Protein AF-A0A9N9AYK7-F1 (afdb_monomer_lite)

Radius of gyration: 45.21 Å; chains: 1; bounding box: 89×44×113 Å

Sequence (194 aa):
MNAGNVFISEITTKFEQLPFVYQVEVLAHVHWYGKNMAIKEQADLEDHYRYNSKDLMNDIYKKQLAKPYNFTQLKQEIARLKYQELAPQVRNESTRLIQLITEAKNKAGKGGFAPIVDLLLETQKQIMQATEASQRDKLNGNMEAYQNILETSLTKEELQTLLTKQSELHQLEQYLRINDQAAQIRQSSPPKPL

Structure (mmCIF, N/CA/C/O backbone):
data_AF-A0A9N9AYK7-F1
#
_entry.id   AF-A0A9N9AYK7-F1
#
loop_
_atom_site.group_PDB
_atom_site.id
_atom_site.type_symbol
_atom_site.label_atom_id
_atom_site.label_alt_id
_atom_site.label_comp_id
_atom_site.label_asym_id
_atom_site.label_entity_id
_atom_site.label_seq_id
_atom_site.pdbx_PDB_ins_code
_atom_site.Cartn_x
_atom_site.Cartn_y
_atom_site.Cartn_z
_atom_site.occupancy
_atom_site.B_iso_or_equiv
_atom_site.auth_seq_id
_atom_site.auth_comp_id
_atom_site.auth_asym_id
_atom_site.auth_atom_id
_atom_site.pdbx_PDB_model_num
ATOM 1 N N . MET A 1 1 ? 37.296 -22.989 -84.619 1.00 46.84 1 MET A N 1
ATOM 2 C CA . MET A 1 1 ? 38.624 -22.637 -84.067 1.00 46.84 1 MET A CA 1
ATOM 3 C C . MET A 1 1 ? 38.501 -21.273 -83.412 1.00 46.84 1 MET A C 1
ATOM 5 O O . MET A 1 1 ? 38.010 -20.361 -84.059 1.00 46.84 1 MET A O 1
ATOM 9 N N . ASN A 1 2 ? 38.810 -21.171 -82.119 1.00 43.56 2 ASN A N 1
ATOM 10 C CA . ASN A 1 2 ? 38.557 -19.968 -81.320 1.00 43.56 2 ASN A CA 1
ATOM 11 C C . ASN A 1 2 ? 39.687 -18.944 -81.542 1.00 43.56 2 ASN A C 1
ATOM 13 O O . ASN A 1 2 ? 40.855 -19.325 -81.464 1.00 43.56 2 ASN A O 1
ATOM 17 N N . ALA A 1 3 ? 39.363 -17.676 -81.817 1.00 45.25 3 ALA A N 1
ATOM 18 C CA . ALA A 1 3 ? 40.334 -16.640 -82.210 1.00 45.25 3 ALA A CA 1
ATOM 19 C C . ALA A 1 3 ? 41.472 -16.428 -81.186 1.00 45.25 3 ALA A C 1
ATOM 21 O O . ALA A 1 3 ? 42.596 -16.107 -81.567 1.00 45.25 3 ALA A O 1
ATOM 22 N N . GLY A 1 4 ? 41.218 -16.702 -79.900 1.00 44.06 4 GLY A N 1
ATOM 23 C CA . GLY A 1 4 ? 42.239 -16.657 -78.846 1.00 44.06 4 GLY A CA 1
ATOM 24 C C . GLY A 1 4 ? 43.343 -17.716 -78.983 1.00 44.06 4 GLY A C 1
ATOM 25 O O . GLY A 1 4 ? 44.494 -17.438 -78.663 1.00 44.06 4 GLY A O 1
ATOM 26 N N . ASN A 1 5 ? 43.037 -18.898 -79.530 1.00 44.34 5 ASN A N 1
ATOM 27 C CA . ASN A 1 5 ? 44.037 -19.961 -79.702 1.00 44.34 5 ASN A CA 1
ATOM 28 C C . ASN A 1 5 ? 45.013 -19.660 -80.847 1.00 44.34 5 ASN A C 1
ATOM 30 O O . ASN A 1 5 ? 46.167 -20.072 -80.789 1.00 44.34 5 ASN A O 1
ATOM 34 N N . VAL A 1 6 ? 44.563 -18.919 -81.865 1.00 53.34 6 VAL A N 1
ATOM 35 C CA . VAL A 1 6 ? 45.412 -18.500 -82.990 1.00 53.34 6 VAL A CA 1
ATOM 36 C C . VAL A 1 6 ? 46.409 -17.431 -82.525 1.00 53.34 6 VAL A C 1
ATOM 38 O O . VAL A 1 6 ? 47.601 -17.552 -82.797 1.00 53.34 6 VAL A O 1
ATOM 41 N N . PHE A 1 7 ? 45.956 -16.460 -81.725 1.00 52.78 7 PHE A N 1
ATOM 42 C CA . PHE A 1 7 ? 46.797 -15.369 -81.215 1.00 52.78 7 PHE A CA 1
ATOM 43 C C . PHE A 1 7 ? 47.911 -15.851 -80.269 1.00 52.78 7 PHE A C 1
ATOM 45 O O . PHE A 1 7 ? 49.043 -15.385 -80.361 1.00 52.78 7 PHE A O 1
ATOM 52 N N . ILE A 1 8 ? 47.627 -16.831 -79.400 1.00 54.94 8 ILE A N 1
ATOM 53 C CA . ILE A 1 8 ? 48.650 -17.416 -78.516 1.00 54.94 8 ILE A CA 1
ATOM 54 C C . ILE A 1 8 ? 49.679 -18.215 -79.326 1.00 54.94 8 ILE A C 1
ATOM 56 O O . ILE A 1 8 ? 50.875 -18.053 -79.096 1.00 54.94 8 ILE A O 1
ATOM 60 N N . SER A 1 9 ? 49.245 -19.002 -80.320 1.00 57.00 9 SER A N 1
ATOM 61 C CA . SER A 1 9 ? 50.167 -19.794 -81.151 1.00 57.00 9 SER A CA 1
ATOM 62 C C . SER A 1 9 ? 51.165 -18.932 -81.936 1.00 57.00 9 SER A C 1
ATOM 64 O O . SER A 1 9 ? 52.341 -19.273 -82.020 1.00 57.00 9 SER A O 1
ATOM 66 N N . GLU A 1 10 ? 50.733 -17.769 -82.432 1.00 58.50 10 GLU A N 1
ATOM 67 C CA . GLU A 1 10 ? 51.574 -16.864 -83.221 1.00 58.50 10 GLU A CA 1
ATOM 68 C C . GLU A 1 10 ? 52.603 -16.101 -82.363 1.00 58.50 10 GLU A C 1
ATOM 70 O O . GLU A 1 10 ? 53.713 -15.815 -82.820 1.00 58.50 10 GLU A O 1
ATOM 75 N N . ILE A 1 11 ? 52.266 -15.814 -81.099 1.00 61.88 11 ILE A N 1
ATOM 76 C CA . ILE A 1 11 ? 53.185 -15.213 -80.120 1.00 61.88 11 ILE A CA 1
ATOM 77 C C . ILE A 1 11 ? 54.251 -16.227 -79.691 1.00 61.88 11 ILE A C 1
ATOM 79 O O . ILE A 1 11 ? 55.431 -15.879 -79.643 1.00 61.88 11 ILE A O 1
ATOM 83 N N . THR A 1 12 ? 53.869 -17.483 -79.438 1.00 62.09 12 THR A N 1
ATOM 84 C CA . THR A 1 12 ? 54.811 -18.542 -79.041 1.00 62.09 12 THR A CA 1
ATOM 85 C C . THR A 1 12 ? 55.843 -18.816 -80.137 1.00 62.09 12 THR A C 1
ATOM 87 O O . THR A 1 12 ? 57.039 -18.836 -79.856 1.00 62.09 12 THR A O 1
ATOM 90 N N . THR A 1 13 ? 55.414 -18.912 -81.402 1.00 66.31 13 THR A N 1
ATOM 91 C CA . THR A 1 13 ? 56.328 -19.145 -82.534 1.00 66.31 13 THR A CA 1
ATOM 92 C C . THR A 1 13 ? 57.324 -17.999 -82.745 1.00 66.31 13 THR A C 1
ATOM 94 O O . THR A 1 13 ? 58.471 -18.248 -83.107 1.00 66.31 13 THR A O 1
ATOM 97 N N . LYS A 1 14 ? 56.928 -16.740 -82.511 1.00 68.56 14 LYS A N 1
ATOM 98 C CA . LYS A 1 14 ? 57.834 -15.581 -82.640 1.00 68.56 14 LYS A CA 1
ATOM 99 C C . LYS A 1 14 ? 58.766 -15.419 -81.435 1.00 68.56 14 LYS A C 1
ATOM 101 O O . LYS A 1 14 ? 59.881 -14.936 -81.600 1.00 68.56 14 LYS A O 1
ATOM 106 N N . PHE A 1 15 ? 58.338 -15.843 -80.247 1.00 72.12 15 PHE A N 1
ATOM 107 C CA . PHE A 1 15 ? 59.151 -15.818 -79.030 1.00 72.12 15 PHE A CA 1
ATOM 108 C C . PHE A 1 15 ? 60.334 -16.799 -79.106 1.00 72.12 15 PHE A C 1
ATOM 110 O O . PHE A 1 15 ? 61.458 -16.423 -78.781 1.00 72.12 15 PHE A O 1
ATOM 117 N N . GLU A 1 16 ? 60.114 -18.012 -79.626 1.00 72.06 16 GLU A N 1
ATOM 118 C CA . GLU A 1 16 ? 61.157 -19.042 -79.788 1.00 72.06 16 GLU A CA 1
ATOM 119 C C . GLU A 1 16 ? 62.252 -18.667 -80.804 1.00 72.06 16 GLU A C 1
ATOM 121 O O . GLU A 1 16 ? 63.357 -19.203 -80.749 1.00 72.06 16 GLU A O 1
ATOM 126 N N . GLN A 1 17 ? 61.975 -17.719 -81.706 1.00 77.06 17 GLN A N 1
ATOM 127 C CA . GLN A 1 17 ? 62.929 -17.226 -82.709 1.00 77.06 17 GLN A CA 1
ATOM 128 C C . GLN A 1 17 ? 63.853 -16.112 -82.184 1.00 77.06 17 GLN A C 1
ATOM 130 O O . GLN A 1 17 ? 64.798 -15.725 -82.873 1.00 77.06 17 GLN A O 1
ATOM 135 N N . LEU A 1 18 ? 63.606 -15.581 -80.980 1.00 77.19 18 LEU A N 1
ATOM 136 C CA . LEU A 1 18 ? 64.453 -14.552 -80.375 1.00 77.19 18 LEU A CA 1
ATOM 137 C C . LEU A 1 18 ? 65.725 -15.162 -79.761 1.00 77.19 18 LEU A C 1
AT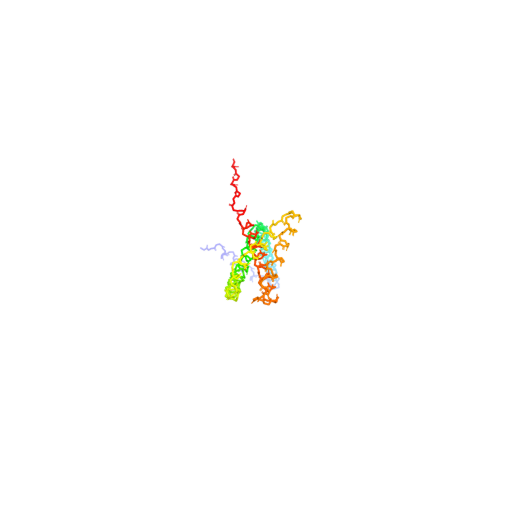OM 139 O O . LEU A 1 18 ? 65.668 -16.260 -79.210 1.00 77.19 18 LEU A O 1
ATOM 143 N N . PRO A 1 19 ? 66.870 -14.453 -79.762 1.00 80.12 19 PRO A N 1
ATOM 144 C CA . PRO A 1 19 ? 68.031 -14.863 -78.977 1.00 80.12 19 PRO A CA 1
ATOM 145 C C . PRO A 1 19 ? 67.680 -14.959 -77.484 1.00 80.12 19 PRO A C 1
ATOM 147 O O . PRO A 1 19 ? 66.936 -14.126 -76.968 1.00 80.12 19 PRO A O 1
ATOM 150 N N . PHE A 1 20 ? 68.261 -15.932 -76.775 1.00 72.81 20 PHE A N 1
ATOM 151 C CA . PHE A 1 20 ? 67.930 -16.256 -75.376 1.00 72.81 20 PHE A CA 1
ATOM 152 C C . PHE A 1 20 ? 67.928 -15.042 -74.428 1.00 72.81 20 PHE A C 1
ATOM 154 O O . PHE A 1 20 ? 67.050 -14.920 -73.579 1.00 72.81 20 PHE A O 1
ATOM 161 N N . VAL A 1 21 ? 68.861 -14.100 -74.607 1.00 70.31 21 VAL A N 1
ATOM 162 C CA . VAL A 1 21 ? 68.945 -12.871 -73.794 1.00 70.31 21 VAL A CA 1
ATOM 163 C C . VAL A 1 21 ? 67.668 -12.025 -73.907 1.00 70.31 21 VAL A C 1
ATOM 165 O O . VAL A 1 21 ? 67.141 -11.572 -72.895 1.00 70.31 21 VAL A O 1
ATOM 168 N N . TYR A 1 22 ? 67.106 -11.896 -75.110 1.00 72.12 22 TYR A N 1
ATOM 169 C CA . TYR A 1 22 ? 65.866 -11.150 -75.340 1.00 72.12 22 TYR A CA 1
ATOM 170 C C . TYR A 1 22 ? 64.619 -11.928 -74.902 1.00 72.12 22 TYR A C 1
ATOM 172 O O . TYR A 1 22 ? 63.627 -11.324 -74.499 1.00 72.12 22 TYR A O 1
ATOM 180 N N . GLN A 1 23 ? 64.662 -13.264 -74.920 1.00 70.31 23 GLN A N 1
ATOM 181 C CA . GLN A 1 23 ? 63.580 -14.093 -74.378 1.00 70.31 23 GLN A CA 1
ATOM 182 C C . GLN A 1 23 ? 63.414 -13.885 -72.864 1.00 70.31 23 GLN A C 1
ATOM 184 O O . GLN A 1 23 ? 62.290 -13.756 -72.377 1.00 70.31 23 GLN A O 1
ATOM 189 N N . VAL A 1 24 ? 64.525 -13.799 -72.121 1.00 75.44 24 VAL A N 1
ATOM 190 C CA . VAL A 1 24 ? 64.512 -13.547 -70.669 1.00 75.44 24 VAL A CA 1
ATOM 191 C C . VAL A 1 24 ? 63.940 -12.163 -70.348 1.00 75.44 24 VAL A C 1
ATOM 193 O O . VAL A 1 24 ? 63.116 -12.045 -69.441 1.00 75.44 24 VAL A O 1
ATOM 196 N N . GLU A 1 25 ? 64.310 -11.129 -71.107 1.00 71.56 25 GLU A N 1
ATOM 197 C CA . GLU A 1 25 ? 63.775 -9.770 -70.930 1.00 71.56 25 GLU A CA 1
ATOM 198 C C . GLU A 1 25 ? 62.269 -9.697 -71.208 1.00 71.56 25 GLU A C 1
ATOM 200 O O . GLU A 1 25 ? 61.518 -9.125 -70.417 1.00 71.56 25 GLU A O 1
ATOM 205 N N . VAL A 1 26 ? 61.800 -10.333 -72.286 1.00 74.19 26 VAL A N 1
ATOM 206 C CA . VAL A 1 26 ? 60.369 -10.382 -72.622 1.00 74.19 26 VAL A CA 1
ATOM 207 C C . VAL A 1 26 ? 59.576 -11.134 -71.547 1.00 74.19 26 VAL A C 1
ATOM 209 O O . VAL A 1 26 ? 58.517 -10.659 -71.138 1.00 74.19 26 VAL A O 1
ATOM 212 N N . LEU A 1 27 ? 60.089 -12.254 -71.023 1.00 74.69 27 LEU A N 1
ATOM 213 C CA . LEU A 1 27 ? 59.448 -12.977 -69.916 1.00 74.69 27 LEU A CA 1
ATOM 214 C C . LEU A 1 27 ? 59.411 -12.153 -68.627 1.00 74.69 27 LEU A C 1
ATOM 216 O O . LEU A 1 27 ? 58.385 -12.141 -67.945 1.00 74.69 27 LEU A O 1
ATOM 220 N N . ALA A 1 28 ? 60.492 -11.441 -68.301 1.00 74.19 28 ALA A N 1
ATOM 221 C CA . ALA A 1 28 ? 60.540 -10.561 -67.138 1.00 74.19 28 ALA A CA 1
ATOM 222 C C . ALA A 1 28 ? 59.510 -9.427 -67.251 1.00 74.19 28 ALA A C 1
ATOM 224 O O . ALA A 1 28 ? 58.815 -9.129 -66.278 1.00 74.19 28 ALA A O 1
ATOM 225 N N . HIS A 1 29 ? 59.357 -8.846 -68.445 1.00 70.81 29 HIS A N 1
ATOM 226 C CA . HIS A 1 29 ? 58.370 -7.804 -68.721 1.00 70.81 29 HIS A CA 1
ATOM 227 C C . HIS A 1 29 ? 56.946 -8.352 -68.607 1.00 70.81 29 HIS A C 1
ATOM 229 O O . HIS A 1 29 ? 56.147 -7.820 -67.844 1.00 70.81 29 HIS A O 1
ATOM 235 N N . VAL A 1 30 ? 56.630 -9.470 -69.269 1.00 72.44 30 VAL A N 1
ATOM 236 C CA . VAL A 1 30 ? 55.305 -10.112 -69.179 1.00 72.44 30 VAL A CA 1
ATOM 237 C C . VAL A 1 30 ? 54.957 -10.470 -67.730 1.00 72.44 30 VAL A C 1
ATOM 239 O O . VAL A 1 30 ? 53.846 -10.190 -67.278 1.00 72.44 30 VAL A O 1
ATOM 242 N N . HIS A 1 31 ? 55.910 -11.012 -66.968 1.00 74.69 31 HIS A N 1
ATOM 243 C CA . HIS A 1 31 ? 55.722 -11.324 -65.552 1.00 74.69 31 HIS A CA 1
ATOM 244 C C . HIS A 1 31 ? 55.503 -10.063 -64.696 1.00 74.69 31 HIS A C 1
ATOM 246 O O . HIS A 1 31 ? 54.621 -10.047 -63.837 1.00 74.69 31 HIS A O 1
ATOM 252 N N . TRP A 1 32 ? 56.250 -8.983 -64.948 1.00 79.81 32 TRP A N 1
ATOM 253 C CA . TRP A 1 32 ? 56.078 -7.698 -64.262 1.00 79.81 32 TRP A CA 1
ATOM 254 C C . TRP A 1 32 ? 54.704 -7.072 -64.547 1.00 79.81 32 TRP A C 1
ATOM 256 O O . TRP A 1 32 ? 54.010 -6.664 -63.615 1.00 79.81 32 TRP A O 1
ATOM 266 N N . TYR A 1 33 ? 54.264 -7.065 -65.810 1.00 71.31 33 TYR A N 1
ATOM 267 C CA . TYR A 1 33 ? 52.936 -6.575 -66.196 1.00 71.31 33 TYR A CA 1
ATOM 268 C C . TYR A 1 33 ? 51.816 -7.422 -65.591 1.00 71.31 33 TYR A C 1
ATOM 270 O O . TYR A 1 33 ? 50.869 -6.862 -65.042 1.00 71.31 33 TYR A O 1
ATOM 278 N N . GLY A 1 34 ? 51.936 -8.753 -65.631 1.00 73.50 34 GLY A N 1
ATOM 279 C CA . GLY A 1 34 ? 50.963 -9.658 -65.017 1.00 73.50 34 GLY A CA 1
ATOM 280 C C . GLY A 1 34 ? 50.833 -9.435 -63.509 1.00 73.50 34 GLY A C 1
ATOM 281 O O . GLY A 1 34 ? 49.723 -9.305 -62.995 1.00 73.50 34 GLY A O 1
ATOM 282 N N . LYS A 1 35 ? 51.961 -9.294 -62.800 1.00 79.62 35 LYS A N 1
ATOM 283 C CA . LYS A 1 35 ? 51.973 -9.026 -61.355 1.00 79.62 35 LYS A CA 1
ATOM 284 C C . LYS A 1 35 ? 51.335 -7.676 -61.010 1.00 79.62 35 LYS A C 1
ATOM 286 O O . LYS A 1 35 ? 50.538 -7.603 -60.080 1.00 79.62 35 LYS A O 1
ATOM 291 N N . ASN A 1 36 ? 51.646 -6.621 -61.761 1.00 75.88 36 ASN A N 1
ATOM 292 C CA . ASN A 1 36 ? 51.067 -5.294 -61.527 1.00 75.88 36 ASN A CA 1
ATOM 293 C C . ASN A 1 36 ? 49.572 -5.229 -61.860 1.00 75.88 36 ASN A C 1
ATOM 295 O O . ASN A 1 36 ? 48.830 -4.518 -61.187 1.00 75.88 36 ASN A O 1
ATOM 299 N N . MET A 1 37 ? 49.122 -5.985 -62.865 1.00 76.12 37 MET A N 1
ATOM 300 C CA . MET A 1 37 ? 47.704 -6.095 -63.203 1.00 76.12 37 MET A CA 1
ATOM 301 C C . MET A 1 37 ? 46.919 -6.793 -62.086 1.00 76.12 37 MET A C 1
ATOM 303 O O . MET A 1 37 ? 45.897 -6.265 -61.659 1.00 76.12 37 MET A O 1
ATOM 307 N N . ALA A 1 38 ? 47.446 -7.896 -61.542 1.00 79.88 38 ALA A N 1
ATOM 308 C CA . ALA A 1 38 ? 46.836 -8.596 -60.410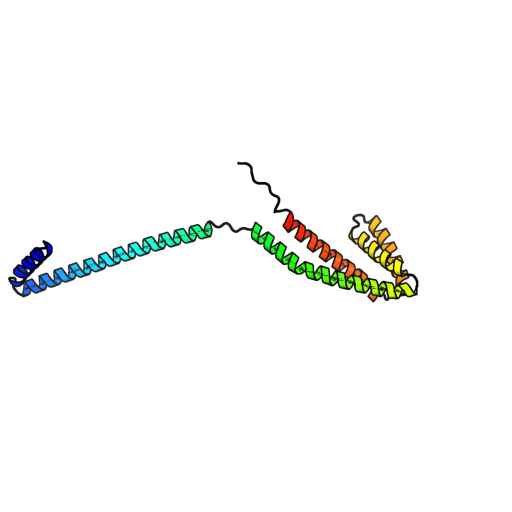 1.00 79.88 38 ALA A CA 1
ATOM 309 C C . ALA A 1 38 ? 46.774 -7.726 -59.138 1.00 79.88 38 ALA A C 1
ATOM 311 O O . ALA A 1 38 ? 45.765 -7.723 -58.440 1.00 79.88 38 ALA A O 1
ATOM 312 N N . ILE A 1 39 ? 47.825 -6.942 -58.857 1.00 81.31 39 ILE A N 1
ATOM 313 C CA . ILE A 1 39 ? 47.841 -5.998 -57.724 1.00 81.31 39 ILE A CA 1
ATOM 314 C C . ILE A 1 39 ? 46.762 -4.923 -57.889 1.00 81.31 39 ILE A C 1
ATOM 316 O O . ILE A 1 39 ? 46.073 -4.593 -56.926 1.00 81.31 39 ILE A O 1
ATOM 320 N N . LYS A 1 40 ? 46.605 -4.378 -59.100 1.00 83.50 40 LYS A N 1
ATOM 321 C CA . LYS A 1 40 ? 45.585 -3.365 -59.380 1.00 83.50 40 LYS A CA 1
ATOM 322 C C . LYS A 1 40 ? 44.171 -3.931 -59.239 1.00 83.50 40 LYS A C 1
ATOM 324 O O . LYS A 1 40 ? 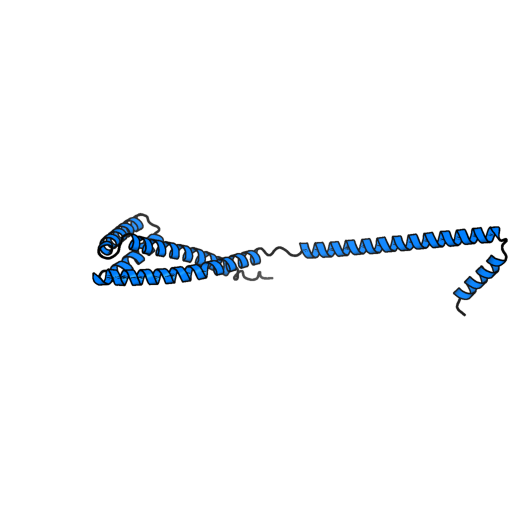43.343 -3.307 -58.591 1.00 83.50 40 LYS A O 1
ATOM 329 N N . GLU A 1 41 ? 43.916 -5.114 -59.793 1.00 83.69 41 GLU A N 1
ATOM 330 C CA . GLU A 1 41 ? 42.617 -5.785 -59.679 1.00 83.69 41 GLU A CA 1
ATOM 331 C C . GLU A 1 41 ? 42.261 -6.079 -58.216 1.00 83.69 41 GLU A C 1
ATOM 333 O O . GLU A 1 41 ? 41.132 -5.838 -57.795 1.00 83.69 41 GLU A O 1
ATOM 338 N N . GLN A 1 42 ? 43.235 -6.519 -57.414 1.00 80.50 42 GLN A N 1
ATOM 339 C CA . GLN A 1 42 ? 43.029 -6.731 -55.986 1.00 80.50 42 GLN A CA 1
ATOM 340 C C . GLN A 1 42 ? 42.732 -5.420 -55.239 1.00 80.50 42 GLN A C 1
ATOM 342 O O . GLN A 1 42 ? 41.817 -5.395 -54.419 1.00 80.50 42 GLN A O 1
ATOM 347 N N . ALA A 1 43 ? 43.445 -4.331 -55.540 1.00 83.12 43 ALA A N 1
ATOM 348 C CA . ALA A 1 43 ? 43.187 -3.022 -54.937 1.00 83.12 43 ALA A CA 1
ATOM 349 C C . ALA A 1 43 ? 41.789 -2.483 -55.294 1.00 83.12 43 ALA A C 1
ATOM 351 O O . ALA A 1 43 ? 41.061 -2.032 -54.411 1.00 83.12 43 ALA A O 1
ATOM 352 N N . ASP A 1 44 ? 41.381 -2.599 -56.561 1.00 86.81 44 ASP A N 1
ATOM 353 C CA . ASP A 1 44 ? 40.052 -2.185 -57.025 1.00 86.81 44 ASP A CA 1
ATOM 354 C C . ASP A 1 44 ? 38.943 -3.016 -56.344 1.00 86.81 44 ASP A C 1
ATOM 356 O O . ASP A 1 44 ? 37.896 -2.486 -55.956 1.00 86.81 44 ASP A O 1
ATOM 360 N N . LEU A 1 45 ? 39.180 -4.318 -56.141 1.00 78.69 45 LEU A N 1
ATOM 361 C CA . LEU A 1 45 ? 38.264 -5.211 -55.431 1.00 78.69 45 LEU A CA 1
ATOM 362 C C . LEU A 1 45 ? 38.151 -4.837 -53.944 1.00 78.69 45 LEU A C 1
ATOM 364 O O . LEU A 1 45 ? 37.047 -4.774 -53.401 1.00 78.69 45 LEU A O 1
ATOM 368 N N . GLU A 1 46 ? 39.278 -4.568 -53.283 1.00 80.31 46 GLU A N 1
ATOM 369 C CA . GLU A 1 46 ? 39.328 -4.142 -51.881 1.00 80.31 46 GLU A CA 1
ATOM 370 C C . GLU A 1 46 ? 38.608 -2.802 -51.671 1.00 80.31 46 GLU A C 1
ATOM 372 O O . GLU A 1 46 ? 37.807 -2.676 -50.739 1.00 80.31 46 GLU A O 1
ATOM 377 N N . ASP A 1 47 ? 38.807 -1.831 -52.565 1.00 83.44 47 ASP A N 1
ATOM 378 C CA . ASP A 1 47 ? 38.098 -0.551 -52.524 1.00 83.44 47 ASP A CA 1
ATOM 379 C C . ASP A 1 47 ? 36.591 -0.722 -52.764 1.00 83.44 47 ASP A C 1
ATOM 381 O O . ASP A 1 47 ? 35.781 -0.106 -52.061 1.00 83.44 47 ASP A O 1
ATOM 385 N N . HIS A 1 48 ? 36.190 -1.616 -53.674 1.00 81.31 48 HIS A N 1
ATOM 386 C CA . HIS A 1 48 ? 34.783 -1.949 -53.898 1.00 81.31 48 HIS A CA 1
ATOM 387 C C . HIS A 1 48 ? 34.129 -2.567 -52.650 1.00 81.31 48 HIS A C 1
ATOM 389 O O . HIS A 1 48 ? 33.053 -2.133 -52.223 1.00 81.31 48 HIS A O 1
ATOM 395 N N . TYR A 1 49 ? 34.791 -3.535 -52.006 1.00 74.94 49 TYR A N 1
ATOM 396 C CA . TYR A 1 49 ? 34.301 -4.137 -50.761 1.00 74.94 49 TYR A CA 1
ATOM 397 C C . TYR A 1 49 ? 34.233 -3.124 -49.617 1.00 74.94 49 TYR A C 1
ATOM 399 O O . TYR A 1 49 ? 33.266 -3.110 -48.849 1.00 74.94 49 TYR A O 1
ATOM 407 N N . ARG A 1 50 ? 35.232 -2.247 -49.507 1.00 78.50 50 ARG A N 1
ATOM 408 C CA . ARG A 1 50 ? 35.286 -1.206 -48.480 1.00 78.50 50 ARG A CA 1
ATOM 409 C C . ARG A 1 50 ? 34.173 -0.174 -48.653 1.00 78.50 50 ARG A C 1
ATOM 411 O O . ARG A 1 50 ? 33.566 0.225 -47.658 1.00 78.50 50 ARG A O 1
ATOM 418 N N . TYR A 1 51 ? 33.885 0.234 -49.888 1.00 78.94 51 TYR A N 1
ATOM 419 C CA . TYR A 1 51 ? 32.794 1.153 -50.208 1.00 78.94 51 TYR A CA 1
ATOM 420 C C . TYR A 1 51 ? 31.428 0.548 -49.849 1.00 78.94 51 TYR A C 1
ATOM 422 O O . TYR A 1 51 ? 30.683 1.137 -49.066 1.00 78.94 51 TYR A O 1
ATOM 430 N N . ASN A 1 52 ? 31.157 -0.681 -50.298 1.00 78.75 52 ASN A N 1
ATOM 431 C CA . ASN A 1 52 ? 29.898 -1.373 -50.004 1.00 78.75 52 ASN A CA 1
ATOM 432 C C . ASN A 1 52 ? 29.706 -1.630 -48.499 1.00 78.75 52 ASN A C 1
ATOM 434 O O . ASN A 1 52 ? 28.602 -1.483 -47.974 1.00 78.75 52 ASN A O 1
ATOM 438 N N . SER A 1 53 ? 30.781 -1.977 -47.781 1.00 79.94 53 SER A N 1
ATOM 439 C CA . SER A 1 53 ? 30.750 -2.166 -46.325 1.00 79.94 53 SER A CA 1
ATOM 440 C C . SER A 1 53 ? 30.391 -0.872 -45.588 1.00 79.94 53 SER A C 1
ATOM 442 O O . SER A 1 53 ? 29.565 -0.876 -44.673 1.00 79.94 53 SER A O 1
ATOM 444 N N . LYS A 1 54 ? 30.953 0.264 -46.019 1.00 83.38 54 LYS A N 1
ATOM 445 C CA . LYS A 1 54 ? 30.661 1.576 -45.432 1.00 83.38 54 LYS A CA 1
ATOM 446 C C . LYS A 1 54 ? 29.199 1.981 -45.628 1.00 83.38 54 LYS A C 1
ATOM 448 O O . LYS A 1 54 ? 28.585 2.470 -44.679 1.00 83.38 54 LYS A O 1
ATOM 453 N N . ASP A 1 55 ? 28.643 1.752 -46.812 1.00 84.88 55 ASP A N 1
ATOM 454 C CA . ASP A 1 55 ? 27.244 2.072 -47.105 1.00 84.88 55 ASP A CA 1
ATOM 455 C C . ASP A 1 55 ? 26.278 1.166 -46.337 1.00 84.88 55 ASP A C 1
ATOM 457 O O . ASP A 1 55 ? 25.342 1.664 -45.709 1.00 84.88 55 ASP A O 1
ATOM 461 N N . LEU A 1 56 ? 26.568 -0.137 -46.258 1.00 80.44 56 LEU A N 1
ATOM 462 C CA . LEU A 1 56 ? 25.790 -1.070 -45.443 1.00 80.44 56 LEU A CA 1
ATOM 463 C C . LEU A 1 56 ? 25.788 -0.663 -43.962 1.00 80.44 56 LEU A C 1
ATOM 465 O O . LEU A 1 56 ? 24.739 -0.650 -43.317 1.00 80.44 56 LEU A O 1
ATOM 469 N N . MET A 1 57 ? 26.949 -0.287 -43.421 1.00 79.88 57 MET A N 1
ATOM 470 C CA . MET A 1 57 ? 27.066 0.181 -42.038 1.00 79.88 57 MET A CA 1
ATOM 471 C C . MET A 1 57 ? 26.313 1.491 -41.804 1.00 79.88 57 MET A C 1
ATOM 473 O O . MET A 1 57 ? 25.675 1.656 -40.763 1.00 79.88 57 MET A O 1
ATOM 477 N N . ASN A 1 58 ? 26.335 2.409 -42.771 1.00 85.12 58 ASN A N 1
ATOM 478 C CA . ASN A 1 58 ? 25.584 3.658 -42.701 1.00 85.12 58 ASN A CA 1
ATOM 479 C C . ASN A 1 58 ? 24.068 3.403 -42.711 1.00 85.12 58 ASN A C 1
ATOM 481 O O . ASN A 1 58 ? 23.333 3.995 -41.921 1.00 85.12 58 ASN A O 1
ATOM 485 N N . ASP A 1 59 ? 23.599 2.474 -43.541 1.00 83.44 59 ASP A N 1
ATOM 486 C CA . ASP A 1 59 ? 22.193 2.080 -43.597 1.00 83.44 59 ASP A CA 1
ATOM 487 C C . ASP A 1 59 ? 21.728 1.384 -42.315 1.00 83.44 59 ASP A C 1
ATOM 489 O O . ASP A 1 59 ? 20.628 1.660 -41.828 1.00 83.44 59 ASP A O 1
ATOM 493 N N . ILE A 1 60 ? 22.561 0.518 -41.728 1.00 80.94 60 ILE A N 1
ATOM 494 C CA . ILE A 1 60 ? 22.289 -0.110 -40.427 1.00 80.94 60 ILE A CA 1
ATOM 495 C C . ILE A 1 60 ? 22.201 0.961 -39.334 1.00 80.94 60 ILE A C 1
ATOM 497 O O . ILE A 1 60 ? 21.220 0.991 -38.586 1.00 80.94 60 ILE A O 1
ATOM 501 N N . TYR A 1 61 ? 23.173 1.877 -39.280 1.00 77.44 61 TYR A N 1
ATOM 502 C CA . TYR A 1 61 ? 23.210 2.953 -38.292 1.00 77.44 61 TYR A CA 1
ATOM 503 C C . TYR A 1 61 ? 21.993 3.879 -38.414 1.00 77.44 61 TYR A C 1
ATOM 505 O O . TYR A 1 61 ? 21.315 4.152 -37.423 1.00 77.44 61 TYR A O 1
ATOM 513 N N . LYS A 1 62 ? 21.636 4.286 -39.638 1.00 78.50 62 LYS A N 1
ATOM 514 C CA . LYS A 1 62 ? 20.430 5.080 -39.915 1.00 78.50 62 LYS A CA 1
ATOM 515 C C . LYS A 1 62 ? 19.157 4.350 -39.499 1.00 78.50 62 LYS A C 1
ATOM 517 O O . LYS A 1 62 ? 18.306 4.958 -38.859 1.00 78.50 62 LYS A O 1
ATOM 522 N N . LYS A 1 63 ? 19.019 3.055 -39.806 1.00 75.62 63 LYS A N 1
ATOM 523 C CA . LYS A 1 63 ? 17.848 2.249 -39.409 1.00 75.62 63 LYS A CA 1
ATOM 524 C C . LYS A 1 63 ? 17.731 2.088 -37.892 1.00 75.62 63 LYS A C 1
ATOM 526 O O . LYS A 1 63 ? 16.613 2.034 -37.383 1.00 75.62 63 LYS A O 1
ATOM 531 N N . GLN A 1 64 ? 18.848 2.007 -37.169 1.00 68.56 64 GLN A N 1
ATOM 532 C CA . GLN A 1 64 ? 18.853 1.964 -35.704 1.00 68.56 64 GLN A CA 1
ATOM 533 C C . GLN A 1 64 ? 18.531 3.323 -35.079 1.00 68.56 64 GLN A C 1
ATOM 535 O O . GLN A 1 64 ? 17.691 3.371 -34.182 1.00 68.56 64 GLN A O 1
ATOM 540 N N . LEU A 1 65 ? 19.109 4.423 -35.575 1.00 67.56 65 LEU A N 1
ATOM 541 C CA . LEU A 1 65 ? 18.772 5.772 -35.098 1.00 67.56 65 LEU A CA 1
ATOM 542 C C . LEU A 1 65 ? 17.343 6.193 -35.446 1.00 67.56 65 LEU A C 1
ATOM 544 O O . LEU A 1 65 ? 16.731 6.959 -34.707 1.00 67.56 65 LEU A O 1
ATOM 548 N N . ALA A 1 66 ? 16.796 5.689 -36.552 1.00 66.88 66 ALA A N 1
ATOM 549 C CA . ALA A 1 66 ? 15.433 5.979 -36.980 1.00 66.88 66 ALA A CA 1
ATOM 550 C C . ALA A 1 66 ? 14.362 5.307 -36.108 1.00 66.88 66 ALA A C 1
ATOM 552 O O . ALA A 1 66 ? 13.178 5.546 -36.335 1.00 66.88 66 ALA A O 1
ATOM 553 N N . LYS A 1 67 ? 14.734 4.473 -35.123 1.00 69.12 67 LYS A N 1
ATOM 554 C CA . LYS A 1 67 ? 13.791 3.951 -34.129 1.00 69.12 67 LYS A CA 1
ATOM 555 C C . LYS A 1 67 ? 13.725 4.922 -32.948 1.00 69.12 67 LYS A C 1
ATOM 557 O O . LYS A 1 67 ? 14.575 4.840 -32.060 1.00 69.12 67 LYS A O 1
ATOM 562 N N . PRO A 1 68 ? 12.738 5.836 -32.897 1.00 70.25 68 PRO A N 1
ATOM 563 C CA . PRO A 1 68 ? 12.585 6.708 -31.746 1.00 70.25 68 PRO A CA 1
ATOM 564 C C . PRO A 1 68 ? 12.330 5.858 -30.502 1.00 70.25 68 PRO A C 1
ATOM 566 O O . PRO A 1 68 ? 11.508 4.938 -30.511 1.00 70.25 68 PRO A O 1
ATOM 569 N N . TYR A 1 69 ? 13.041 6.171 -29.422 1.00 71.00 69 TYR A N 1
ATOM 570 C CA . TYR A 1 69 ? 12.823 5.517 -28.143 1.00 71.00 69 TYR A CA 1
ATOM 571 C C . TYR A 1 69 ? 11.381 5.758 -27.680 1.00 71.00 69 TYR A C 1
ATOM 573 O O . TYR A 1 69 ? 10.955 6.901 -27.488 1.00 71.00 69 TYR A O 1
ATOM 581 N N . ASN A 1 70 ? 10.610 4.682 -27.506 1.00 82.19 70 ASN A N 1
ATOM 582 C CA . ASN A 1 70 ? 9.210 4.787 -27.119 1.00 82.19 70 ASN A CA 1
ATOM 583 C C . ASN A 1 70 ? 9.087 4.982 -25.600 1.00 82.19 70 ASN A C 1
ATOM 585 O O . ASN A 1 70 ? 8.809 4.053 -24.840 1.00 82.19 70 ASN A O 1
ATOM 589 N N . PHE A 1 71 ? 9.271 6.225 -25.154 1.00 83.69 71 PHE A N 1
ATOM 590 C CA . PHE A 1 71 ? 9.097 6.609 -23.751 1.00 83.69 71 PHE A CA 1
ATOM 591 C C . PHE A 1 71 ? 7.701 6.287 -23.205 1.00 83.69 71 PHE A C 1
ATOM 593 O O . PHE A 1 71 ? 7.545 6.120 -21.997 1.00 83.69 71 PHE A O 1
ATOM 600 N N . THR A 1 72 ? 6.680 6.208 -24.062 1.00 82.56 72 THR A N 1
ATOM 601 C CA . THR A 1 72 ? 5.325 5.835 -23.644 1.00 82.56 72 THR A CA 1
ATOM 602 C C . THR A 1 72 ? 5.274 4.368 -23.237 1.00 82.56 72 THR A C 1
ATOM 604 O O . THR A 1 72 ? 4.785 4.071 -22.149 1.00 82.56 72 THR A O 1
ATOM 607 N N . GLN A 1 73 ? 5.849 3.477 -24.047 1.00 82.81 73 GLN A N 1
ATOM 608 C CA . GLN A 1 73 ? 5.932 2.050 -23.738 1.00 82.81 73 GLN A CA 1
ATOM 609 C C . GLN A 1 73 ? 6.765 1.795 -22.476 1.00 82.81 73 GLN A C 1
ATOM 611 O O . GLN A 1 73 ? 6.337 1.038 -21.610 1.00 82.81 73 GLN A O 1
ATOM 616 N N . LEU A 1 74 ? 7.901 2.487 -22.311 1.00 83.81 74 LEU A N 1
ATOM 617 C CA . LEU A 1 74 ? 8.688 2.390 -21.076 1.00 83.81 74 LEU A CA 1
ATOM 618 C C . LEU A 1 74 ? 7.861 2.802 -19.848 1.00 83.81 74 LEU A C 1
ATOM 620 O O . LEU A 1 74 ? 7.863 2.107 -18.836 1.00 83.81 74 LEU A O 1
ATOM 624 N N . LYS A 1 75 ? 7.145 3.931 -19.920 1.00 84.69 75 LYS A N 1
ATOM 625 C CA . LYS A 1 75 ? 6.318 4.416 -18.803 1.00 84.69 75 LYS A CA 1
ATOM 626 C C . LYS A 1 75 ? 5.201 3.435 -18.446 1.00 84.69 75 LYS A C 1
ATOM 628 O O . LYS A 1 75 ? 4.934 3.250 -17.262 1.00 84.69 75 LYS A O 1
ATOM 633 N N . GLN A 1 76 ? 4.580 2.808 -19.445 1.00 83.69 76 GLN A N 1
ATOM 634 C CA . GLN A 1 76 ? 3.569 1.769 -19.233 1.00 83.69 76 GLN A CA 1
ATOM 635 C C . GLN A 1 76 ? 4.163 0.544 -18.539 1.00 83.69 76 GLN A C 1
ATOM 637 O O . GLN A 1 76 ? 3.584 0.056 -17.573 1.00 83.69 76 GLN A O 1
ATOM 642 N N . GLU A 1 77 ? 5.336 0.090 -18.975 1.00 85.38 77 GLU A N 1
ATOM 643 C CA . GLU A 1 77 ? 5.987 -1.078 -18.386 1.00 85.38 77 GLU A CA 1
ATOM 644 C C . GLU A 1 77 ? 6.427 -0.818 -16.939 1.00 85.38 77 GLU A C 1
ATOM 646 O O . GLU A 1 77 ? 6.196 -1.648 -16.064 1.00 85.38 77 GLU A O 1
ATOM 651 N N . ILE A 1 78 ? 6.954 0.376 -16.645 1.00 86.75 78 ILE A N 1
ATOM 652 C CA . ILE A 1 78 ? 7.264 0.792 -15.269 1.00 86.75 78 ILE A CA 1
ATOM 653 C C . ILE A 1 78 ? 6.000 0.794 -14.399 1.00 86.75 78 ILE A C 1
ATOM 655 O O . ILE A 1 78 ? 6.040 0.315 -13.267 1.00 86.75 78 ILE A O 1
ATOM 659 N N . ALA A 1 79 ? 4.878 1.321 -14.899 1.00 84.38 79 ALA A N 1
ATOM 660 C CA . ALA A 1 79 ? 3.617 1.324 -14.155 1.00 84.38 79 ALA A CA 1
ATOM 661 C C . ALA A 1 79 ? 3.103 -0.103 -13.899 1.00 84.38 79 ALA A C 1
ATOM 663 O O . ALA A 1 79 ? 2.729 -0.428 -12.773 1.00 84.38 79 ALA A O 1
ATOM 664 N N . ARG A 1 80 ? 3.164 -0.973 -14.916 1.00 87.00 80 ARG A N 1
ATOM 665 C CA . ARG A 1 80 ? 2.788 -2.390 -14.825 1.00 87.00 80 ARG A CA 1
ATOM 666 C C . ARG A 1 80 ? 3.614 -3.125 -13.768 1.00 87.00 80 ARG A C 1
ATOM 668 O O . ARG A 1 80 ? 3.044 -3.826 -12.937 1.00 87.00 80 ARG A O 1
ATOM 675 N N . LEU A 1 81 ? 4.936 -2.945 -13.778 1.00 87.94 81 LEU A N 1
ATOM 676 C CA . LEU A 1 81 ? 5.842 -3.567 -12.808 1.00 87.94 81 LEU A CA 1
ATOM 677 C C . LEU A 1 81 ? 5.569 -3.076 -11.380 1.00 87.94 81 LEU A C 1
ATOM 679 O O . LEU A 1 81 ? 5.436 -3.896 -10.476 1.00 87.94 81 LEU A O 1
ATOM 683 N N . LYS A 1 82 ? 5.382 -1.763 -11.186 1.00 86.56 82 LYS A N 1
ATOM 684 C CA . LYS A 1 82 ? 5.015 -1.193 -9.878 1.00 86.56 82 LYS A CA 1
ATOM 685 C C . LYS A 1 82 ? 3.695 -1.750 -9.351 1.00 86.56 82 LYS A C 1
ATOM 687 O O . LYS A 1 82 ? 3.592 -2.066 -8.170 1.00 86.56 82 LYS A O 1
ATOM 692 N N . TYR A 1 83 ? 2.688 -1.884 -10.213 1.00 87.12 83 TYR A N 1
ATOM 693 C CA . TYR A 1 83 ? 1.419 -2.495 -9.826 1.00 87.12 83 TYR A CA 1
ATOM 694 C C . TYR A 1 83 ? 1.604 -3.951 -9.386 1.00 87.12 83 TYR A C 1
ATOM 696 O O . TYR A 1 83 ? 1.106 -4.346 -8.334 1.00 87.12 83 TYR A O 1
ATOM 704 N N . GLN A 1 84 ? 2.347 -4.744 -10.165 1.00 87.62 84 GLN A N 1
ATOM 705 C CA . GLN A 1 84 ? 2.607 -6.151 -9.847 1.00 87.62 84 GLN A CA 1
ATOM 706 C C . GLN A 1 84 ? 3.359 -6.342 -8.528 1.00 87.62 84 GLN A C 1
ATOM 708 O O . GLN A 1 84 ? 3.136 -7.340 -7.850 1.00 87.62 84 GLN A O 1
ATOM 713 N N . GLU A 1 85 ? 4.215 -5.395 -8.158 1.00 89.25 85 GLU A N 1
ATOM 714 C CA . GLU A 1 85 ? 4.925 -5.406 -6.881 1.00 89.25 85 GLU A CA 1
ATOM 715 C C . GLU A 1 85 ? 4.023 -5.007 -5.700 1.00 89.25 85 GLU A C 1
ATOM 717 O O . GLU A 1 85 ? 4.065 -5.642 -4.645 1.00 89.25 85 GLU A O 1
ATOM 722 N N . LEU A 1 86 ? 3.178 -3.984 -5.876 1.00 89.38 86 LEU A N 1
ATOM 723 C CA . LEU A 1 86 ? 2.343 -3.426 -4.805 1.00 89.38 86 LEU A CA 1
ATOM 724 C C . LEU A 1 86 ? 1.060 -4.227 -4.544 1.00 89.38 86 LEU A C 1
ATOM 726 O O . LEU A 1 86 ? 0.631 -4.339 -3.395 1.00 89.38 86 LEU A O 1
ATOM 730 N N . ALA A 1 87 ? 0.434 -4.802 -5.574 1.00 89.44 87 ALA A N 1
ATOM 731 C CA . ALA A 1 87 ? -0.853 -5.490 -5.432 1.00 89.44 87 ALA A CA 1
ATOM 732 C C . ALA A 1 87 ? -0.815 -6.676 -4.440 1.00 89.44 87 ALA A C 1
ATOM 734 O O . ALA A 1 87 ? -1.713 -6.774 -3.597 1.00 89.44 87 ALA A O 1
ATOM 735 N N . PRO A 1 88 ? 0.214 -7.551 -4.449 1.00 92.88 88 PRO A N 1
ATOM 736 C CA . PRO A 1 88 ? 0.351 -8.598 -3.438 1.00 92.88 88 PRO A CA 1
ATOM 737 C C . PRO A 1 88 ? 0.520 -8.043 -2.019 1.00 92.88 88 PRO A C 1
ATOM 739 O O . PRO A 1 88 ? -0.026 -8.615 -1.078 1.00 92.88 88 PRO A O 1
ATOM 742 N N . GLN A 1 89 ? 1.231 -6.922 -1.857 1.00 92.62 89 GLN A N 1
ATOM 743 C CA . GLN A 1 89 ? 1.437 -6.290 -0.550 1.00 92.62 89 GLN A CA 1
ATOM 744 C C . GLN A 1 89 ? 0.118 -5.764 0.022 1.00 92.62 89 GLN A C 1
ATOM 746 O O . GLN A 1 89 ? -0.215 -6.085 1.160 1.00 92.62 89 GLN A O 1
ATOM 751 N N . VAL A 1 90 ? -0.680 -5.057 -0.789 1.00 92.94 90 VAL A N 1
ATOM 752 C CA . VAL A 1 90 ? -2.027 -4.594 -0.403 1.00 92.94 90 VAL A CA 1
ATOM 753 C C . VAL A 1 90 ? -2.903 -5.770 0.029 1.00 92.94 90 VAL A C 1
ATOM 755 O O . VAL A 1 90 ? -3.550 -5.714 1.073 1.00 92.94 90 VAL A O 1
ATOM 758 N N . ARG A 1 91 ? -2.893 -6.871 -0.732 1.00 93.19 91 ARG A N 1
ATOM 759 C CA . ARG A 1 91 ? -3.674 -8.071 -0.394 1.00 93.19 91 ARG A CA 1
ATOM 760 C C . ARG A 1 91 ? -3.242 -8.694 0.938 1.00 93.19 91 ARG A C 1
ATOM 762 O O . ARG A 1 91 ? -4.096 -9.088 1.737 1.00 93.19 91 ARG A O 1
ATOM 769 N N . ASN A 1 92 ? -1.936 -8.793 1.172 1.00 94.00 92 ASN A N 1
ATOM 770 C CA . ASN A 1 92 ? -1.386 -9.378 2.392 1.00 94.00 92 ASN A CA 1
ATOM 771 C C . ASN A 1 92 ? -1.696 -8.512 3.619 1.00 94.00 92 ASN A C 1
ATOM 773 O O . ASN A 1 92 ? -2.194 -9.028 4.618 1.00 94.00 92 ASN A O 1
ATOM 777 N N . GLU A 1 93 ? -1.471 -7.201 3.529 1.00 93.50 93 GLU A N 1
ATOM 778 C CA . GLU A 1 93 ? -1.759 -6.267 4.622 1.00 93.50 93 GLU A CA 1
ATOM 779 C C . GLU A 1 93 ? -3.264 -6.155 4.898 1.00 93.50 93 GLU A C 1
ATOM 781 O O . GLU A 1 93 ? -3.670 -6.134 6.057 1.00 93.50 93 GLU A O 1
ATOM 786 N N . SER A 1 94 ? -4.112 -6.208 3.866 1.00 95.06 94 SER A N 1
ATOM 787 C CA . SER A 1 94 ? -5.570 -6.286 4.029 1.00 95.06 94 SER A CA 1
ATOM 788 C C . SER A 1 94 ? -5.994 -7.537 4.803 1.00 95.06 94 SER A C 1
ATOM 790 O O . SER A 1 94 ? -6.746 -7.449 5.774 1.00 95.06 94 SER A O 1
ATOM 792 N N . THR A 1 95 ? -5.453 -8.703 4.437 1.00 96.31 95 THR A N 1
ATOM 793 C CA . THR A 1 95 ? -5.740 -9.968 5.134 1.00 96.31 95 THR A CA 1
ATOM 794 C C . THR A 1 95 ? -5.299 -9.905 6.597 1.00 96.31 95 THR A C 1
ATOM 796 O O . THR A 1 95 ? -6.046 -10.306 7.492 1.00 96.31 95 THR A O 1
ATOM 799 N N . ARG A 1 96 ? -4.107 -9.355 6.853 1.00 95.56 96 ARG A N 1
ATOM 800 C CA . ARG A 1 96 ? -3.569 -9.178 8.204 1.00 95.56 96 ARG A CA 1
ATOM 801 C C . ARG A 1 96 ? -4.422 -8.224 9.037 1.00 95.56 96 ARG A C 1
ATOM 803 O O . ARG A 1 96 ? -4.705 -8.518 10.195 1.00 95.56 96 ARG A O 1
ATOM 810 N N . LEU A 1 97 ? -4.863 -7.109 8.457 1.00 96.62 97 LEU A N 1
ATOM 811 C CA . LEU A 1 97 ? -5.733 -6.159 9.141 1.00 96.62 97 LEU A CA 1
ATOM 812 C C . LEU A 1 97 ? -7.076 -6.803 9.513 1.00 96.62 97 LEU A C 1
ATOM 814 O O . LEU A 1 97 ? -7.521 -6.651 10.644 1.00 96.62 97 LEU A O 1
ATOM 818 N N . ILE A 1 98 ? -7.689 -7.585 8.617 1.00 97.25 98 ILE A N 1
ATOM 819 C CA . ILE A 1 98 ? -8.940 -8.312 8.903 1.00 97.25 98 ILE A CA 1
ATOM 820 C C . ILE A 1 98 ? -8.779 -9.265 10.098 1.00 97.25 98 ILE A C 1
ATOM 822 O O . ILE A 1 98 ? -9.673 -9.350 10.946 1.00 97.25 98 ILE A O 1
ATOM 826 N N . GLN A 1 99 ? -7.642 -9.959 10.194 1.00 97.38 99 GLN A N 1
ATOM 827 C CA . GLN A 1 99 ? -7.335 -10.828 11.335 1.00 97.38 99 GLN A CA 1
ATOM 828 C C . GLN A 1 99 ? -7.231 -10.023 12.634 1.00 97.38 99 GLN A C 1
ATOM 830 O O . GLN A 1 99 ? -7.930 -10.339 13.594 1.00 97.38 99 GLN A O 1
ATOM 835 N N . LEU A 1 100 ? -6.457 -8.931 12.636 1.00 97.38 100 LEU A N 1
ATOM 836 C CA . LEU A 1 100 ? -6.312 -8.051 13.801 1.00 97.38 100 LEU A CA 1
ATOM 837 C C . LEU A 1 100 ? -7.653 -7.454 14.251 1.00 97.38 100 LEU A C 1
ATOM 839 O O . LEU A 1 100 ? -7.938 -7.416 15.444 1.00 97.38 100 LEU A O 1
ATOM 843 N N . ILE A 1 101 ? -8.506 -7.039 13.310 1.00 97.50 101 ILE A N 1
ATOM 844 C CA . ILE A 1 101 ? -9.858 -6.541 13.603 1.00 97.50 101 ILE A CA 1
ATOM 845 C C . ILE A 1 101 ? -10.694 -7.632 14.272 1.00 97.50 101 ILE A C 1
ATOM 847 O O . ILE A 1 101 ? -11.366 -7.377 15.270 1.00 97.50 101 ILE A O 1
ATOM 851 N N . THR A 1 102 ? -10.655 -8.851 13.737 1.00 97.12 102 THR A N 1
ATOM 852 C CA . THR A 1 102 ? -11.416 -9.985 14.275 1.00 97.12 102 THR A CA 1
ATOM 853 C C . THR A 1 102 ? -10.958 -10.327 15.691 1.00 97.12 102 THR A C 1
ATOM 855 O O . THR A 1 102 ? -11.781 -10.483 16.592 1.00 97.12 102 THR A O 1
ATOM 858 N N . GLU A 1 103 ? -9.648 -10.387 15.918 1.00 96.12 103 GLU A N 1
ATOM 859 C CA . GLU A 1 103 ? -9.063 -10.613 17.240 1.00 96.12 103 GLU A CA 1
ATOM 860 C C . GLU A 1 103 ? -9.444 -9.506 18.225 1.00 96.12 103 GLU A C 1
ATOM 862 O O . GLU A 1 103 ? -9.879 -9.799 19.343 1.00 96.12 103 GLU A O 1
ATOM 867 N N . ALA A 1 104 ? -9.351 -8.243 17.801 1.00 96.25 104 ALA A N 1
ATOM 868 C CA . ALA A 1 104 ? -9.697 -7.103 18.633 1.00 96.25 104 ALA A CA 1
ATOM 869 C C . ALA A 1 104 ? -11.181 -7.105 19.012 1.00 96.25 104 ALA A C 1
ATOM 871 O O . ALA A 1 104 ? -11.523 -6.935 20.181 1.00 96.25 104 ALA A O 1
ATOM 872 N N . LYS A 1 105 ? -12.067 -7.389 18.053 1.00 96.88 105 LYS A N 1
ATOM 873 C CA . LYS A 1 105 ? -13.508 -7.527 18.294 1.00 96.88 105 LYS A CA 1
ATOM 874 C C . LYS A 1 105 ? -13.836 -8.691 19.215 1.00 96.88 105 LYS A C 1
ATOM 876 O O . LYS A 1 105 ? -14.713 -8.549 20.058 1.00 96.88 105 LYS A O 1
ATOM 881 N N . ASN A 1 106 ? -13.132 -9.813 19.108 1.00 95.62 106 ASN A N 1
ATOM 882 C CA . ASN A 1 106 ? -13.337 -10.952 20.002 1.00 95.62 106 ASN A CA 1
ATOM 883 C C . ASN A 1 106 ? -12.910 -10.636 21.445 1.00 95.62 106 ASN A C 1
ATOM 885 O O . ASN A 1 106 ? -13.579 -11.056 22.390 1.00 95.62 106 ASN A O 1
ATOM 889 N N . LYS A 1 107 ? -11.825 -9.872 21.632 1.00 94.25 107 LYS A N 1
ATOM 890 C CA . LYS A 1 107 ? -11.376 -9.407 22.956 1.00 94.25 107 LYS A CA 1
ATOM 891 C C . LYS A 1 107 ? -12.334 -8.368 23.541 1.00 94.25 107 LYS A C 1
ATOM 893 O O . LYS A 1 107 ? -12.857 -8.572 24.635 1.00 94.25 107 LYS A O 1
ATOM 898 N N . ALA A 1 108 ? -12.643 -7.327 22.772 1.00 92.75 108 ALA A N 1
ATOM 899 C CA . ALA A 1 108 ? -13.567 -6.257 23.147 1.00 92.75 108 ALA A CA 1
ATOM 900 C C . ALA A 1 108 ? -15.015 -6.747 23.327 1.00 92.75 108 ALA A C 1
ATOM 902 O O . ALA A 1 108 ? -15.770 -6.213 24.139 1.00 92.75 108 ALA A O 1
ATOM 903 N N . GLY A 1 109 ? -15.409 -7.796 22.601 1.00 84.31 109 GLY A N 1
ATOM 904 C CA . GLY A 1 109 ? -16.737 -8.405 22.649 1.00 84.31 109 GLY A CA 1
ATOM 905 C C . GLY A 1 109 ? -17.097 -8.968 24.021 1.00 84.31 109 GLY A C 1
ATOM 906 O O . GLY A 1 109 ? -18.266 -8.934 24.393 1.00 84.31 109 GLY A O 1
ATOM 907 N N . LYS A 1 110 ? -16.106 -9.378 24.825 1.00 80.00 110 LYS A N 1
ATOM 908 C CA . LYS A 1 110 ? -16.328 -9.787 26.223 1.00 80.00 110 LYS A CA 1
ATOM 909 C C . LYS A 1 110 ? -16.871 -8.649 27.097 1.00 80.00 110 LYS A C 1
ATOM 911 O O . LYS A 1 110 ? -17.566 -8.924 28.067 1.00 80.00 110 LYS A O 1
ATOM 916 N N . GLY A 1 111 ? -16.577 -7.396 26.745 1.00 76.81 111 GLY A N 1
ATOM 917 C CA . GLY A 1 111 ? -17.075 -6.189 27.413 1.00 76.81 111 GLY A CA 1
ATOM 918 C C . GLY A 1 111 ? -18.187 -5.459 26.651 1.00 76.81 111 GLY A C 1
ATOM 919 O O . GLY A 1 111 ? -18.562 -4.362 27.043 1.00 76.81 111 GLY A O 1
ATOM 920 N N . GLY A 1 112 ? -18.701 -6.020 25.547 1.00 88.19 112 GLY A N 1
ATOM 921 C CA . G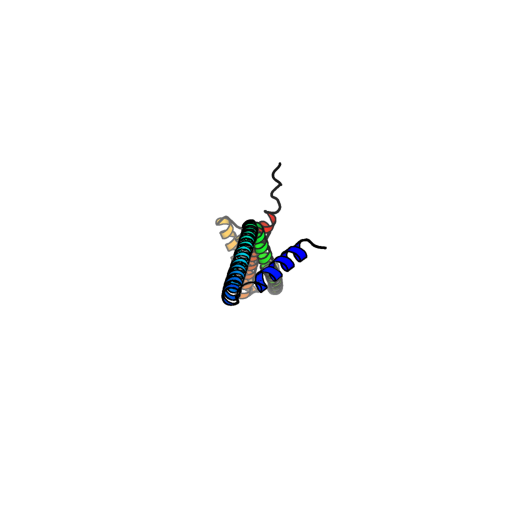LY A 1 112 ? -19.696 -5.351 24.697 1.00 88.19 112 GLY A CA 1
ATOM 922 C C . GLY A 1 112 ? -19.138 -4.213 23.828 1.00 88.19 112 GLY A C 1
ATOM 923 O O . GLY A 1 112 ? -19.903 -3.504 23.181 1.00 88.19 112 GLY A O 1
ATOM 924 N N . PHE A 1 113 ? -17.813 -4.054 23.756 1.00 93.06 113 PHE A N 1
ATOM 925 C CA . PHE A 1 113 ? -17.152 -2.947 23.056 1.00 93.06 113 PHE A CA 1
ATOM 926 C C . PHE A 1 113 ? -16.762 -3.264 21.605 1.00 93.06 113 PHE A C 1
ATOM 928 O O . PHE A 1 113 ? -16.123 -2.449 20.945 1.00 93.06 113 PHE A O 1
ATOM 935 N N . ALA A 1 114 ? -17.160 -4.419 21.064 1.00 94.81 114 ALA A N 1
ATOM 936 C CA . ALA A 1 114 ? -16.872 -4.781 19.673 1.00 94.81 114 ALA A CA 1
ATOM 937 C C . ALA A 1 114 ? -17.305 -3.715 18.633 1.00 94.81 114 ALA A C 1
ATOM 939 O O . ALA A 1 114 ? -16.536 -3.486 17.699 1.00 94.81 114 ALA A O 1
ATOM 940 N N . PRO A 1 115 ? -18.450 -3.011 18.779 1.00 96.44 115 PRO A N 1
ATOM 941 C CA . PRO A 1 115 ? -18.811 -1.913 17.873 1.00 96.44 115 PRO A CA 1
ATOM 942 C C . PRO A 1 115 ? -17.875 -0.700 17.963 1.00 96.44 115 PRO A C 1
ATOM 944 O O . PRO A 1 115 ? -17.717 0.033 16.992 1.00 96.44 115 PRO A O 1
ATOM 947 N N . ILE A 1 116 ? -17.228 -0.485 19.113 1.00 96.94 116 ILE A N 1
ATOM 948 C CA . ILE A 1 116 ? -16.298 0.635 19.315 1.00 96.94 116 ILE A CA 1
ATOM 949 C C . ILE A 1 116 ? -15.021 0.426 18.500 1.00 96.94 116 ILE A C 1
ATOM 951 O O . ILE A 1 116 ? -14.448 1.397 18.017 1.00 96.94 116 ILE A O 1
ATOM 955 N N . VAL A 1 117 ? -14.620 -0.827 18.256 1.00 96.94 117 VAL A N 1
ATOM 956 C CA . VAL A 1 117 ? -13.523 -1.140 17.326 1.00 96.94 117 VAL A CA 1
ATOM 957 C C . VAL A 1 117 ? -13.847 -0.622 15.922 1.00 96.94 117 VAL A C 1
ATOM 959 O O . VAL A 1 117 ? -13.008 0.028 15.310 1.00 96.94 117 VAL A O 1
ATOM 962 N N . ASP A 1 118 ? -15.069 -0.831 15.426 1.00 96.75 118 ASP A N 1
ATOM 963 C CA . ASP A 1 118 ? -15.465 -0.322 14.104 1.00 96.75 118 ASP A CA 1
ATOM 964 C C . ASP A 1 118 ? -15.491 1.211 14.073 1.00 96.75 118 ASP A C 1
ATOM 966 O O . ASP A 1 118 ? -15.005 1.820 13.119 1.00 96.75 118 ASP A O 1
ATOM 970 N N . LEU A 1 119 ? -16.012 1.840 15.133 1.00 97.62 119 LEU A N 1
ATOM 971 C CA . LEU A 1 119 ? -16.034 3.299 15.260 1.00 97.62 119 LEU A CA 1
ATOM 972 C C . LEU A 1 119 ? -14.625 3.895 15.292 1.00 97.62 119 LEU A C 1
ATOM 974 O O . LEU A 1 119 ? -14.393 4.922 14.654 1.00 97.62 119 LEU A O 1
ATOM 978 N N . LEU A 1 120 ? -13.683 3.254 15.990 1.00 97.69 120 LEU A N 1
ATOM 979 C CA . LEU A 1 120 ? -12.285 3.675 16.044 1.00 97.69 120 LEU A CA 1
ATOM 980 C C . LEU A 1 120 ? -11.668 3.685 14.638 1.00 97.69 120 LEU A C 1
ATOM 982 O O . LEU A 1 120 ? -11.102 4.696 14.218 1.00 97.69 120 LEU A O 1
ATOM 986 N N . LEU A 1 121 ? -11.821 2.584 13.901 1.00 96.94 121 LEU A N 1
ATOM 987 C CA . LEU A 1 121 ? -11.239 2.420 12.566 1.00 96.94 121 LEU A CA 1
ATOM 988 C C . LEU A 1 121 ? -11.875 3.363 11.541 1.00 96.94 121 LEU A C 1
ATOM 990 O O . LEU A 1 121 ? -11.183 3.948 10.705 1.00 96.94 121 LEU A O 1
ATOM 994 N N . GLU A 1 122 ? -13.193 3.547 11.599 1.00 96.62 122 GLU A N 1
ATOM 995 C CA . GLU A 1 122 ? -13.890 4.491 10.725 1.00 96.62 122 GLU A CA 1
ATOM 996 C C . GLU A 1 122 ? -13.489 5.940 11.041 1.00 96.62 122 GLU A C 1
ATOM 998 O O . GLU A 1 122 ? -13.225 6.724 10.129 1.00 96.62 122 GLU A O 1
ATOM 1003 N N . THR A 1 123 ? -13.337 6.288 12.321 1.00 97.06 123 THR A N 1
ATOM 1004 C CA . THR A 1 123 ? -12.851 7.615 12.732 1.00 97.06 123 THR A CA 1
ATOM 1005 C C . THR A 1 123 ? -11.440 7.870 12.209 1.00 97.06 123 THR A C 1
ATOM 1007 O O . THR A 1 123 ? -11.188 8.924 11.624 1.00 97.06 123 THR A O 1
ATOM 1010 N N . GLN A 1 124 ? -10.532 6.896 12.325 1.00 95.81 124 GLN A N 1
ATOM 1011 C CA . GLN A 1 124 ? -9.186 7.018 11.763 1.00 95.81 124 GLN A CA 1
ATOM 1012 C C . GLN A 1 124 ? -9.224 7.235 10.243 1.00 95.81 124 GLN A C 1
ATOM 1014 O O . GLN A 1 124 ? -8.511 8.088 9.709 1.00 95.81 124 GLN A O 1
ATOM 1019 N N . LYS A 1 125 ? -10.087 6.506 9.530 1.00 94.44 125 LYS A N 1
ATOM 1020 C CA . LYS A 1 125 ? -10.277 6.683 8.086 1.00 94.44 125 LYS A CA 1
ATOM 1021 C C . LYS A 1 125 ? -10.753 8.091 7.735 1.00 94.44 125 LYS A C 1
ATOM 1023 O O . LYS A 1 125 ? -10.245 8.679 6.781 1.00 94.44 125 LYS A O 1
ATOM 1028 N N . GLN A 1 126 ? -11.675 8.647 8.514 1.00 95.06 126 GLN A N 1
ATOM 1029 C CA . GLN A 1 126 ? -12.141 10.022 8.344 1.00 95.06 126 GLN A CA 1
ATOM 1030 C C . GLN A 1 126 ? -11.029 11.039 8.622 1.00 95.06 126 GLN A C 1
ATOM 1032 O O . GLN A 1 126 ? -10.895 11.997 7.867 1.00 95.06 126 GLN A O 1
ATOM 1037 N N . ILE A 1 127 ? -10.180 10.811 9.630 1.00 94.75 127 ILE A N 1
ATOM 1038 C CA . ILE A 1 127 ? -9.015 11.669 9.916 1.00 94.75 127 ILE A CA 1
ATOM 1039 C C . ILE A 1 127 ? -8.062 11.706 8.718 1.00 94.75 127 ILE A C 1
ATOM 1041 O O . ILE A 1 127 ? -7.637 12.787 8.307 1.00 94.75 127 ILE A O 1
ATOM 1045 N N . MET A 1 128 ? -7.771 10.546 8.120 1.00 92.56 128 MET A N 1
ATOM 1046 C CA . MET A 1 128 ? -6.898 10.445 6.943 1.00 92.56 128 MET A CA 1
ATOM 1047 C C . MET A 1 128 ? -7.454 11.183 5.714 1.00 92.56 128 MET A C 1
ATOM 1049 O O . MET A 1 128 ? -6.687 11.573 4.837 1.00 92.56 128 MET A O 1
ATOM 1053 N N . GLN A 1 129 ? -8.771 11.394 5.647 1.00 90.75 129 GLN A N 1
ATOM 1054 C CA . GLN A 1 129 ? -9.452 12.058 4.530 1.00 90.75 129 GLN A CA 1
ATOM 1055 C C . GLN A 1 129 ? -9.813 13.523 4.812 1.00 90.75 129 GLN A C 1
ATOM 1057 O O . GLN A 1 129 ? -10.113 14.268 3.881 1.00 90.75 129 GLN A O 1
ATOM 1062 N N . ALA A 1 130 ? -9.795 13.949 6.074 1.00 92.12 130 ALA A N 1
ATOM 1063 C CA . ALA A 1 130 ? -10.198 15.289 6.469 1.00 92.12 130 ALA A CA 1
ATOM 1064 C C . ALA A 1 130 ? -9.219 16.347 5.942 1.00 92.12 130 ALA A C 1
ATOM 1066 O O . ALA A 1 130 ? -8.001 16.229 6.107 1.00 92.12 130 ALA A O 1
ATOM 1067 N N . THR A 1 131 ? -9.759 17.411 5.351 1.00 90.31 131 THR A N 1
ATOM 1068 C CA . THR A 1 131 ? -8.998 18.557 4.830 1.00 90.31 131 THR A CA 1
ATOM 1069 C C . THR A 1 131 ? -8.964 19.734 5.801 1.00 90.31 131 THR A C 1
ATOM 1071 O O . THR A 1 131 ? -8.012 20.509 5.785 1.00 90.31 131 THR A O 1
ATOM 1074 N N . GLU A 1 132 ? -9.977 19.866 6.660 1.00 93.56 132 GLU A N 1
ATOM 1075 C CA . GLU A 1 132 ? -10.111 20.968 7.616 1.00 93.56 132 GLU A CA 1
ATOM 1076 C C . GLU A 1 132 ? -9.530 20.610 8.990 1.00 93.56 132 GLU A C 1
ATOM 1078 O O . GLU A 1 132 ? -9.755 19.515 9.514 1.00 93.56 132 GLU A O 1
ATOM 1083 N N . ALA A 1 133 ? -8.812 21.555 9.605 1.00 90.62 133 ALA A N 1
ATOM 1084 C CA . ALA A 1 133 ? -8.196 21.360 10.920 1.00 90.62 133 ALA A CA 1
ATOM 1085 C C . ALA A 1 133 ? -9.242 21.151 12.030 1.00 90.62 133 ALA A C 1
ATOM 1087 O O . ALA A 1 133 ? -9.134 20.208 12.805 1.00 90.62 133 ALA A O 1
ATOM 1088 N N . SER A 1 134 ? -10.313 21.950 12.033 1.00 90.25 134 SER A N 1
ATOM 1089 C CA . SER A 1 134 ? -11.415 21.848 13.003 1.00 90.25 134 SER A CA 1
ATOM 1090 C C . SER A 1 134 ? -12.101 20.476 12.984 1.00 90.25 134 SER A C 1
ATOM 1092 O O . SER A 1 134 ? -12.462 19.935 14.031 1.00 90.25 134 SER A O 1
ATOM 1094 N N . GLN A 1 135 ? -12.262 19.884 11.797 1.00 92.38 135 GLN A N 1
ATOM 1095 C CA . GLN A 1 135 ? -12.802 18.537 11.644 1.00 92.38 135 GLN A CA 1
ATOM 1096 C C . GLN A 1 135 ? -11.838 17.484 12.202 1.00 92.38 135 GLN A C 1
ATOM 1098 O O . GLN A 1 135 ? -12.277 16.576 12.908 1.00 92.38 135 GLN A O 1
ATOM 1103 N N . ARG A 1 136 ? -10.533 17.608 11.920 1.00 91.81 136 ARG A N 1
ATOM 1104 C CA . ARG A 1 136 ? -9.510 16.701 12.464 1.00 91.81 136 ARG A CA 1
ATOM 1105 C C . ARG A 1 136 ? -9.460 16.746 13.985 1.00 91.81 136 ARG A C 1
ATOM 1107 O O . ARG A 1 136 ? -9.434 15.686 14.594 1.00 91.81 136 ARG A O 1
ATOM 1114 N N . ASP A 1 137 ? -9.521 17.929 14.588 1.00 93.62 137 ASP A N 1
ATOM 1115 C CA . ASP A 1 137 ? -9.487 18.079 16.047 1.00 93.62 137 ASP A CA 1
ATOM 1116 C C . ASP A 1 137 ? -10.671 17.365 16.713 1.00 93.62 137 ASP A C 1
ATOM 1118 O O . ASP A 1 137 ? -10.494 16.607 17.668 1.00 93.62 137 ASP A O 1
ATOM 1122 N N . LYS A 1 138 ? -11.879 17.519 16.154 1.00 94.38 138 LYS A N 1
ATOM 1123 C CA . LYS A 1 138 ? -13.071 16.804 16.633 1.00 94.38 138 LYS A CA 1
ATOM 1124 C C . LYS A 1 138 ? -12.925 15.285 16.497 1.00 94.38 138 LYS A C 1
ATOM 1126 O O . LYS A 1 138 ? -13.290 14.546 17.409 1.00 94.38 138 LYS A O 1
ATOM 1131 N N . LEU A 1 139 ? -12.421 14.813 15.358 1.00 95.75 139 LEU A N 1
ATOM 1132 C CA . LEU A 1 139 ? -12.225 13.384 15.121 1.00 95.75 139 LEU A CA 1
ATOM 1133 C C . LEU A 1 139 ? -11.131 12.798 16.021 1.00 95.75 139 LEU A C 1
ATOM 1135 O O . LEU A 1 139 ? -11.301 11.687 16.512 1.00 95.75 139 LEU A O 1
ATOM 1139 N N . ASN A 1 140 ? -10.062 13.546 16.295 1.00 94.25 140 ASN A N 1
ATOM 1140 C CA . ASN A 1 140 ? -9.014 13.149 17.235 1.00 94.25 140 ASN A CA 1
ATOM 1141 C C . ASN A 1 140 ? -9.571 12.995 18.655 1.00 94.25 140 ASN A C 1
ATOM 1143 O O . ASN A 1 140 ? -9.286 11.993 19.302 1.00 94.25 140 ASN A O 1
ATOM 1147 N N . GLY A 1 141 ? -10.431 13.917 19.106 1.00 95.50 141 GLY A N 1
ATOM 1148 C CA . GLY A 1 141 ? -11.112 13.782 20.399 1.00 95.50 141 GLY A CA 1
ATOM 1149 C C . GLY A 1 141 ? -12.000 12.533 20.479 1.00 95.50 141 GLY A C 1
ATOM 1150 O O . GLY A 1 141 ? -11.983 11.815 21.478 1.00 95.50 141 GLY A O 1
ATOM 1151 N N . ASN A 1 142 ? -12.732 12.216 19.404 1.00 95.75 142 ASN A N 1
ATOM 1152 C CA . ASN A 1 142 ? -13.505 10.971 19.328 1.00 95.75 142 ASN A CA 1
ATOM 1153 C C . ASN A 1 142 ? -12.598 9.731 19.346 1.00 95.75 142 ASN A C 1
ATOM 1155 O O . ASN A 1 142 ? -12.906 8.747 20.013 1.00 95.75 142 ASN A O 1
ATOM 1159 N N . MET A 1 143 ? -11.486 9.777 18.612 1.00 95.94 143 MET A N 1
ATOM 1160 C CA . MET A 1 143 ? -10.518 8.688 18.527 1.00 95.94 143 MET A CA 1
ATOM 1161 C C . MET A 1 143 ? -9.890 8.395 19.894 1.00 95.94 143 MET A C 1
ATOM 1163 O O . MET A 1 143 ? -9.861 7.235 20.299 1.00 95.94 143 MET A O 1
ATOM 1167 N N . GLU A 1 144 ? -9.490 9.431 20.633 1.00 96.38 144 GLU A N 1
ATOM 1168 C CA . GLU A 1 144 ? -8.973 9.314 22.000 1.00 96.38 144 GLU A CA 1
ATOM 1169 C C . GLU A 1 144 ? -10.020 8.707 22.947 1.00 96.38 144 GLU A C 1
ATOM 1171 O O . GLU A 1 144 ? -9.721 7.785 23.706 1.00 96.38 144 GLU A O 1
ATOM 1176 N N . ALA A 1 145 ? -11.282 9.145 22.860 1.00 97.25 145 ALA A N 1
ATOM 1177 C CA . ALA A 1 145 ? -12.366 8.572 23.656 1.00 97.25 145 ALA A CA 1
ATOM 1178 C C . ALA A 1 145 ? -12.570 7.072 23.373 1.00 97.25 145 ALA A C 1
ATOM 1180 O O . ALA A 1 145 ? -12.713 6.279 24.306 1.00 97.25 145 ALA A O 1
ATOM 1181 N N . TYR A 1 146 ? -12.548 6.658 22.103 1.00 97.50 146 TYR A N 1
ATOM 1182 C CA . TYR A 1 146 ? -12.671 5.246 21.735 1.00 97.50 146 TYR A CA 1
ATOM 1183 C C . TYR A 1 146 ? -11.465 4.416 22.178 1.00 97.50 146 TYR A C 1
ATOM 11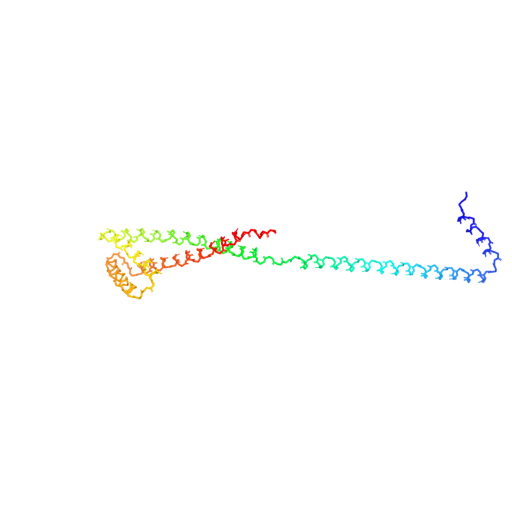85 O O . TYR A 1 146 ? -11.658 3.301 22.663 1.00 97.50 146 TYR A O 1
ATOM 1193 N N . GLN A 1 147 ? -10.244 4.948 22.066 1.00 96.69 147 GLN A N 1
ATOM 1194 C CA . GLN A 1 147 ? -9.040 4.294 22.587 1.00 96.69 147 GLN A CA 1
ATOM 1195 C C . GLN A 1 147 ? -9.149 4.076 24.097 1.00 96.69 147 GLN A C 1
ATOM 1197 O O . GLN A 1 147 ? -9.018 2.942 24.546 1.00 96.69 147 GLN A O 1
ATOM 1202 N N . ASN A 1 148 ? -9.508 5.113 24.858 1.00 96.06 148 ASN A N 1
ATOM 1203 C CA . ASN A 1 148 ? -9.673 5.027 26.311 1.00 96.06 148 ASN A CA 1
ATOM 1204 C C . ASN A 1 148 ? -10.704 3.965 26.729 1.00 96.06 148 ASN A C 1
ATOM 1206 O O . ASN A 1 148 ? -10.493 3.244 27.703 1.00 96.06 148 ASN A O 1
ATOM 1210 N N . ILE A 1 149 ? -11.815 3.830 25.994 1.00 95.25 149 ILE A N 1
ATOM 1211 C CA . ILE A 1 149 ? -12.806 2.779 26.270 1.00 95.25 149 ILE A CA 1
ATOM 1212 C C . ILE A 1 149 ? -12.236 1.395 25.941 1.00 95.25 149 ILE A C 1
ATOM 1214 O O . ILE A 1 149 ? -12.394 0.455 26.722 1.00 95.25 149 ILE A O 1
ATOM 1218 N N . LEU A 1 150 ? -11.569 1.248 24.797 1.00 96.19 150 LEU A N 1
ATOM 1219 C CA . LEU A 1 150 ? -11.036 -0.038 24.353 1.00 96.19 150 LEU A CA 1
ATOM 1220 C C . LEU A 1 150 ? -9.846 -0.514 25.192 1.00 96.19 150 LEU A C 1
ATOM 1222 O O . LEU A 1 150 ? -9.695 -1.726 25.342 1.00 96.19 150 LEU A O 1
ATOM 1226 N N . GLU A 1 151 ? -9.085 0.393 25.812 1.00 95.56 151 GLU A N 1
ATOM 1227 C CA . GLU A 1 151 ? -8.002 0.082 26.762 1.00 95.56 151 GLU A CA 1
ATOM 1228 C C . GLU A 1 151 ? -8.469 -0.735 27.981 1.00 95.56 151 GLU A C 1
ATOM 1230 O O . GLU A 1 151 ? -7.664 -1.365 28.663 1.00 95.56 151 GLU A O 1
ATOM 1235 N N . THR A 1 152 ? -9.780 -0.809 28.236 1.00 92.94 152 THR A N 1
ATOM 1236 C CA . THR A 1 152 ? -10.353 -1.716 29.247 1.00 92.94 152 THR A CA 1
ATOM 1237 C C . THR A 1 152 ? -10.290 -3.198 28.852 1.00 92.94 152 THR A C 1
ATOM 1239 O O . THR A 1 152 ? -10.469 -4.073 29.698 1.00 92.94 152 THR A O 1
ATOM 1242 N N . SER A 1 153 ? -10.061 -3.494 27.569 1.00 93.75 153 SER A N 1
ATOM 1243 C CA . SER A 1 153 ? -10.147 -4.843 26.986 1.00 93.75 153 SER A CA 1
ATOM 1244 C C . SER A 1 153 ? -9.007 -5.201 26.025 1.00 93.75 153 SER A C 1
ATOM 1246 O O . SER A 1 153 ? -8.775 -6.383 25.769 1.00 93.75 153 SER A O 1
ATOM 1248 N N . LEU A 1 154 ? -8.308 -4.194 25.505 1.00 95.50 154 LEU A N 1
ATOM 1249 C CA . LEU A 1 154 ? -7.177 -4.280 24.587 1.00 95.50 154 LEU A CA 1
ATOM 1250 C C . LEU A 1 154 ? -5.980 -3.564 25.201 1.00 95.50 154 LEU A C 1
ATOM 1252 O O . LEU A 1 154 ? -6.149 -2.563 25.894 1.00 95.50 154 LEU A O 1
ATOM 1256 N N . THR A 1 155 ? -4.767 -4.032 24.924 1.00 95.81 155 THR A N 1
ATOM 1257 C CA . THR A 1 155 ? -3.573 -3.291 25.346 1.00 95.81 155 THR A CA 1
ATOM 1258 C C . THR A 1 155 ? -3.315 -2.096 24.429 1.00 95.81 155 THR A C 1
ATOM 1260 O O . THR A 1 155 ? -3.767 -2.045 23.279 1.00 95.81 155 THR A O 1
ATOM 1263 N N . LYS A 1 156 ? -2.530 -1.132 24.918 1.00 94.94 156 LYS A N 1
ATOM 1264 C CA . LYS A 1 156 ? -2.086 0.016 24.115 1.00 94.94 156 LYS A CA 1
ATOM 1265 C C . LYS A 1 156 ? -1.323 -0.427 22.871 1.00 94.94 156 LYS A C 1
ATOM 1267 O O . LYS A 1 156 ? -1.513 0.137 21.799 1.00 94.94 156 LYS A O 1
ATOM 1272 N N . GLU A 1 157 ? -0.500 -1.465 22.991 1.00 95.81 157 GLU A N 1
ATOM 1273 C CA . GLU A 1 157 ? 0.265 -2.037 21.882 1.00 95.81 157 GLU A CA 1
ATOM 1274 C C . GLU A 1 157 ? -0.647 -2.665 20.825 1.00 95.81 157 GLU A C 1
ATOM 1276 O O . GLU A 1 157 ? -0.393 -2.516 19.629 1.00 95.81 157 GLU A O 1
ATOM 1281 N N . GLU A 1 158 ? -1.723 -3.339 21.238 1.00 95.69 158 GLU A N 1
ATOM 1282 C CA . GLU A 1 158 ? -2.708 -3.923 20.322 1.00 95.69 158 GLU A CA 1
ATOM 1283 C C . GLU A 1 158 ? -3.458 -2.836 19.548 1.00 95.69 158 GLU A C 1
ATOM 1285 O O . GLU A 1 158 ? -3.566 -2.914 18.321 1.00 95.69 158 GLU A O 1
ATOM 1290 N N . LEU A 1 159 ? -3.908 -1.789 20.247 1.00 96.62 159 LEU A N 1
ATOM 1291 C CA . LEU A 1 159 ? -4.546 -0.624 19.631 1.00 96.62 159 LEU A CA 1
ATOM 1292 C C . LEU A 1 159 ? -3.595 0.086 18.664 1.00 96.62 159 LEU A C 1
ATOM 1294 O O . LEU A 1 159 ? -3.969 0.367 17.527 1.00 96.62 159 LEU A O 1
ATOM 1298 N N . GLN A 1 160 ? -2.350 0.323 19.075 1.00 95.88 160 GLN A N 1
ATOM 1299 C CA . GLN A 1 160 ? -1.348 0.959 18.225 1.00 95.88 160 GLN A CA 1
ATOM 1300 C C . GLN A 1 160 ? -1.056 0.119 16.980 1.00 95.88 160 GLN A C 1
ATOM 1302 O O . GLN A 1 160 ? -1.003 0.654 15.875 1.00 95.88 160 GLN A O 1
ATOM 1307 N N . THR A 1 161 ? -0.914 -1.198 17.137 1.00 96.38 161 THR A N 1
ATOM 1308 C CA . THR A 1 161 ? -0.669 -2.119 16.020 1.00 96.38 161 THR A CA 1
ATOM 1309 C C . THR A 1 161 ? -1.810 -2.067 15.008 1.00 96.38 161 THR A C 1
ATOM 1311 O O . THR A 1 161 ? -1.561 -1.980 13.804 1.00 96.38 161 THR A O 1
ATOM 1314 N N . LEU A 1 162 ? -3.056 -2.076 15.486 1.00 96.44 162 LEU A N 1
ATOM 1315 C CA . LEU A 1 162 ? -4.249 -2.007 14.648 1.00 96.44 162 LEU A CA 1
ATOM 1316 C C . LEU A 1 162 ? -4.298 -0.699 13.835 1.00 96.44 162 LEU A C 1
ATOM 1318 O O . LEU A 1 162 ? -4.452 -0.730 12.613 1.00 96.44 162 LEU A O 1
ATOM 1322 N N . LEU A 1 163 ? -4.095 0.440 14.502 1.00 96.06 163 LEU A N 1
ATOM 1323 C CA . LEU A 1 163 ? -4.136 1.771 13.889 1.00 96.06 163 LEU A CA 1
ATOM 1324 C C . LEU A 1 163 ? -2.968 2.016 12.924 1.00 96.06 163 LEU A C 1
ATOM 1326 O O . LEU A 1 163 ? -3.140 2.616 11.856 1.00 96.06 163 LEU A O 1
ATOM 1330 N N . THR A 1 164 ? -1.771 1.543 13.268 1.00 96.19 164 THR A N 1
ATOM 1331 C CA . THR A 1 164 ? -0.610 1.611 12.378 1.00 96.19 164 THR A CA 1
ATOM 1332 C C . THR A 1 164 ? -0.870 0.795 11.115 1.00 96.19 164 THR A C 1
ATOM 1334 O O . THR A 1 164 ? -0.690 1.313 10.014 1.00 96.19 164 THR A O 1
ATOM 1337 N N . LYS A 1 165 ? -1.386 -0.433 11.244 1.00 95.38 165 LYS A N 1
ATOM 1338 C CA . LYS A 1 165 ? -1.678 -1.292 10.088 1.00 95.38 165 LYS A CA 1
ATOM 1339 C C . LYS A 1 165 ? -2.755 -0.720 9.175 1.00 95.38 165 LYS A C 1
ATOM 1341 O O . LYS A 1 165 ? -2.625 -0.803 7.955 1.00 95.38 165 LYS A O 1
ATOM 1346 N N . GLN A 1 166 ? -3.781 -0.086 9.737 1.00 95.75 166 GLN A N 1
ATOM 1347 C CA . GLN A 1 166 ? -4.777 0.617 8.933 1.00 95.75 166 GLN A CA 1
ATOM 1348 C C . GLN A 1 166 ? -4.161 1.791 8.152 1.00 95.75 166 GLN A C 1
ATOM 1350 O O . GLN A 1 166 ? -4.468 1.962 6.971 1.00 95.75 166 GLN A O 1
ATOM 1355 N N . SER A 1 167 ? -3.273 2.571 8.779 1.00 94.31 167 SER A N 1
ATOM 1356 C CA . SER A 1 167 ? -2.562 3.671 8.106 1.00 94.31 167 SER A CA 1
ATOM 1357 C C . SER A 1 167 ? -1.671 3.174 6.966 1.00 94.31 167 SER A C 1
ATOM 1359 O O . SER A 1 167 ? -1.704 3.731 5.870 1.00 94.31 167 SER A O 1
ATOM 1361 N N . GLU A 1 168 ? -0.894 2.115 7.205 1.00 93.69 168 GLU A N 1
ATOM 1362 C CA . GLU A 1 168 ? -0.015 1.503 6.201 1.00 93.69 168 GLU A CA 1
ATOM 1363 C C . GLU A 1 168 ? -0.812 0.998 4.995 1.00 93.69 168 GLU A C 1
ATOM 1365 O O . GLU A 1 168 ? -0.480 1.314 3.850 1.00 93.69 168 GLU A O 1
ATOM 1370 N N . LEU A 1 169 ? -1.906 0.268 5.242 1.00 94.94 169 LEU A N 1
ATOM 1371 C CA . LEU A 1 169 ? -2.777 -0.218 4.177 1.00 94.94 169 LEU A CA 1
ATOM 1372 C C . LEU A 1 169 ? -3.374 0.944 3.377 1.00 94.94 169 LEU A C 1
ATOM 1374 O O . LEU A 1 169 ? -3.350 0.908 2.148 1.00 94.94 169 LEU A O 1
ATOM 1378 N N . HIS A 1 170 ? -3.843 1.997 4.053 1.00 93.38 170 HIS A N 1
ATOM 1379 C CA . HIS A 1 170 ? -4.376 3.176 3.379 1.00 93.38 170 HIS A CA 1
ATOM 1380 C C . HIS A 1 170 ? -3.341 3.812 2.443 1.00 93.38 170 HIS A C 1
ATOM 1382 O O . HIS A 1 170 ? -3.654 4.125 1.297 1.00 93.38 170 HIS A O 1
ATOM 1388 N N . GLN A 1 171 ? -2.094 3.970 2.894 1.00 91.56 171 GLN A N 1
ATOM 1389 C CA . GLN A 1 171 ? -1.020 4.517 2.063 1.00 91.56 171 GLN A CA 1
ATOM 1390 C C . GLN A 1 171 ? -0.734 3.635 0.842 1.00 91.56 171 GLN A C 1
ATOM 1392 O O . GLN A 1 171 ? -0.643 4.149 -0.275 1.00 91.56 171 GLN A O 1
ATOM 1397 N N . LEU A 1 172 ? -0.643 2.314 1.025 1.00 91.81 172 LEU A N 1
ATOM 1398 C CA . LEU A 1 172 ? -0.426 1.371 -0.075 1.00 91.81 172 LEU A CA 1
ATOM 1399 C C . LEU A 1 172 ? -1.559 1.421 -1.109 1.00 91.81 172 LEU A C 1
ATOM 1401 O O . LEU A 1 172 ? -1.296 1.447 -2.312 1.00 91.81 172 LEU A O 1
ATOM 1405 N N . GLU A 1 173 ? -2.812 1.500 -0.658 1.00 90.75 173 GLU A N 1
ATOM 1406 C CA . GLU A 1 173 ? -3.975 1.653 -1.536 1.00 90.75 173 GLU A CA 1
ATOM 1407 C C . GLU A 1 173 ? -3.925 2.960 -2.340 1.00 90.75 173 GLU A C 1
ATOM 1409 O O . GLU A 1 173 ? -4.245 2.959 -3.532 1.00 90.75 173 GLU A O 1
ATOM 1414 N N . GLN A 1 174 ? -3.488 4.070 -1.733 1.00 89.19 174 GLN A N 1
ATOM 1415 C CA . GLN A 1 174 ? -3.312 5.341 -2.447 1.00 89.19 174 GLN A CA 1
ATOM 1416 C C . GLN A 1 174 ? -2.220 5.242 -3.518 1.00 89.19 174 GLN A C 1
ATOM 1418 O O . GLN A 1 174 ? -2.438 5.659 -4.658 1.00 89.19 174 GLN A O 1
ATOM 1423 N N . TYR A 1 175 ? -1.067 4.648 -3.191 1.00 86.25 175 TYR A N 1
ATOM 1424 C CA . TYR A 1 175 ? 0.006 4.439 -4.167 1.00 86.25 175 TYR A CA 1
ATOM 1425 C C . TYR A 1 175 ? -0.449 3.578 -5.344 1.00 86.25 175 TYR A C 1
ATOM 1427 O O . TYR A 1 175 ? -0.147 3.891 -6.498 1.00 86.25 175 TYR A O 1
ATOM 1435 N N . LEU A 1 176 ? -1.202 2.514 -5.070 1.00 85.69 176 LEU A N 1
ATOM 1436 C CA . LEU A 1 176 ? -1.714 1.618 -6.099 1.00 85.69 176 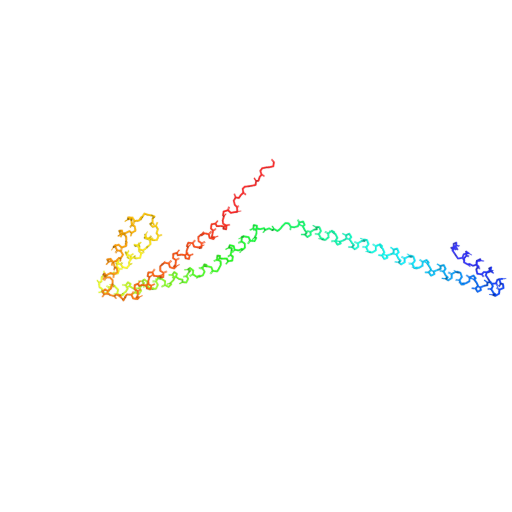LEU A CA 1
ATOM 1437 C C . LEU A 1 176 ? -2.735 2.325 -7.007 1.00 85.69 176 LEU A C 1
ATOM 1439 O O . LEU A 1 176 ? -2.602 2.254 -8.227 1.00 85.69 176 LEU A O 1
ATOM 1443 N N . ARG A 1 177 ? -3.663 3.113 -6.443 1.00 84.31 177 ARG A N 1
ATOM 1444 C CA . ARG A 1 177 ? -4.627 3.923 -7.216 1.00 84.31 177 ARG A CA 1
ATOM 1445 C C . ARG A 1 177 ? -3.957 4.920 -8.161 1.00 84.31 177 ARG A C 1
ATOM 1447 O O . ARG A 1 177 ? -4.372 5.036 -9.312 1.00 84.31 177 ARG A O 1
ATOM 1454 N N . ILE A 1 178 ? -2.924 5.626 -7.695 1.00 78.81 178 ILE A N 1
ATOM 1455 C CA . ILE A 1 178 ? -2.168 6.579 -8.525 1.00 78.81 178 ILE A CA 1
ATOM 1456 C C . ILE A 1 178 ? -1.500 5.852 -9.702 1.00 78.81 178 ILE A C 1
ATOM 1458 O O . ILE A 1 178 ? -1.524 6.341 -10.834 1.00 78.81 178 ILE A O 1
ATOM 1462 N N . ASN A 1 179 ? -0.931 4.671 -9.451 1.00 71.62 179 ASN A N 1
ATOM 1463 C CA . ASN A 1 179 ? -0.262 3.875 -10.479 1.00 71.62 179 ASN A CA 1
ATOM 1464 C C . ASN A 1 179 ? -1.253 3.273 -11.496 1.00 71.62 179 ASN A C 1
ATOM 1466 O O . ASN A 1 179 ? -0.950 3.261 -12.690 1.00 71.62 179 ASN A O 1
ATOM 1470 N N . ASP A 1 180 ? -2.448 2.866 -11.060 1.00 70.31 180 ASP A N 1
ATOM 1471 C CA . ASP A 1 180 ? -3.524 2.389 -11.941 1.00 70.31 180 ASP A CA 1
ATOM 1472 C C . ASP A 1 180 ? -4.068 3.496 -12.851 1.00 70.31 180 ASP A C 1
ATOM 1474 O O . ASP A 1 180 ? -4.214 3.312 -14.062 1.00 70.31 180 ASP A O 1
ATOM 1478 N N . GLN A 1 181 ? -4.312 4.688 -12.301 1.00 62.41 181 GLN A N 1
ATOM 1479 C CA . GLN A 1 181 ? -4.762 5.844 -13.081 1.00 62.41 181 GLN A CA 1
ATOM 1480 C C . GLN A 1 181 ? -3.704 6.287 -14.101 1.00 62.41 181 GLN A C 1
ATOM 1482 O O . GLN A 1 181 ? -4.036 6.598 -15.248 1.00 62.41 181 GLN A O 1
ATOM 1487 N N . ALA A 1 182 ? -2.420 6.252 -13.730 1.00 58.25 182 ALA A N 1
ATOM 1488 C CA . ALA A 1 182 ? -1.320 6.536 -14.650 1.00 58.25 182 ALA A CA 1
ATOM 1489 C C . ALA A 1 182 ? -1.246 5.535 -15.821 1.00 58.25 182 ALA A C 1
ATOM 1491 O O . ALA A 1 182 ? -0.829 5.917 -16.921 1.00 58.25 182 ALA A O 1
ATOM 1492 N N . ALA A 1 183 ? -1.674 4.285 -15.611 1.00 56.19 183 ALA A N 1
ATOM 1493 C CA . ALA A 1 183 ? -1.754 3.266 -16.653 1.00 56.19 183 ALA A CA 1
ATOM 1494 C C . ALA A 1 183 ? -2.967 3.461 -17.592 1.00 56.19 183 ALA A C 1
ATOM 1496 O O . ALA A 1 183 ? -2.843 3.223 -18.795 1.00 56.19 183 ALA A O 1
ATOM 1497 N N . GLN A 1 184 ? -4.108 3.946 -17.083 1.00 57.06 184 GLN A N 1
ATOM 1498 C CA . GLN A 1 184 ? -5.356 4.098 -17.853 1.00 57.06 184 GLN A CA 1
ATOM 1499 C C . GLN A 1 184 ? -5.470 5.419 -18.642 1.00 57.06 184 GLN A C 1
ATOM 1501 O O . GLN A 1 184 ? -5.947 5.410 -19.776 1.00 57.06 184 GLN A O 1
ATOM 1506 N N . ILE A 1 185 ? -4.972 6.548 -18.118 1.00 50.84 185 ILE A N 1
ATOM 1507 C CA . ILE A 1 185 ? -5.138 7.899 -18.714 1.00 50.84 185 ILE A CA 1
ATOM 1508 C C . ILE A 1 185 ? -4.455 8.063 -20.099 1.00 50.84 185 ILE A C 1
ATOM 1510 O O . ILE A 1 185 ? -4.630 9.075 -20.772 1.00 50.84 185 ILE A O 1
ATOM 1514 N N . ARG A 1 186 ? -3.687 7.078 -20.588 1.00 49.47 186 ARG A N 1
ATOM 1515 C CA . ARG A 1 186 ? -2.916 7.192 -21.847 1.00 49.47 186 ARG A CA 1
ATOM 1516 C C . ARG A 1 186 ? -3.353 6.265 -22.976 1.00 49.47 186 ARG A C 1
ATOM 1518 O O . ARG A 1 186 ? -2.761 6.325 -24.050 1.00 49.47 186 ARG A O 1
ATOM 1525 N N . GLN A 1 187 ? -4.376 5.442 -22.757 1.00 45.53 187 GLN A N 1
ATOM 1526 C CA . GLN A 1 187 ? -4.984 4.634 -23.820 1.00 45.53 187 GLN A CA 1
ATOM 1527 C C . GLN A 1 187 ? -6.129 5.366 -24.550 1.00 45.53 187 GLN A C 1
ATOM 1529 O O . GLN A 1 187 ? -6.616 4.861 -25.554 1.00 45.53 187 GLN A O 1
ATOM 1534 N N . SER A 1 188 ? -6.534 6.564 -24.103 1.00 39.16 188 SER A N 1
ATOM 1535 C CA . SER A 1 188 ? -7.706 7.295 -24.618 1.00 39.16 188 SER A CA 1
ATOM 1536 C C . SER A 1 188 ? -7.404 8.568 -25.428 1.00 39.16 188 SER A C 1
ATOM 1538 O O . SER A 1 188 ? -8.305 9.382 -25.621 1.00 39.16 188 SER A O 1
ATOM 1540 N N . SER A 1 189 ? -6.175 8.788 -25.912 1.00 37.09 189 SER A N 1
ATOM 1541 C CA . SER A 1 189 ? -5.931 9.894 -26.855 1.00 37.09 189 SER A CA 1
ATOM 1542 C C . SER A 1 189 ? -6.556 9.556 -28.220 1.00 37.09 189 SER A C 1
ATOM 1544 O O . SER A 1 189 ? -6.168 8.543 -28.806 1.00 37.09 189 SER A O 1
ATOM 1546 N N . PRO A 1 190 ? -7.505 10.358 -28.744 1.00 42.66 190 PRO A N 1
ATOM 1547 C CA . PRO A 1 190 ? -8.194 10.051 -29.995 1.00 42.66 190 PRO A CA 1
ATOM 1548 C C . PRO A 1 190 ? -7.248 10.189 -31.202 1.00 42.66 190 PRO A C 1
ATOM 1550 O O . PRO A 1 190 ? -6.284 10.964 -31.140 1.00 42.66 190 PRO A O 1
ATOM 1553 N N . PRO A 1 191 ? -7.504 9.470 -32.313 1.00 42.56 191 PRO A N 1
ATOM 1554 C CA . PRO A 1 191 ? -6.719 9.631 -33.528 1.00 42.56 191 PRO A CA 1
ATOM 1555 C C . PRO A 1 191 ? -6.892 11.063 -34.046 1.00 42.56 191 PRO A C 1
ATOM 1557 O O . PRO A 1 191 ? -8.011 11.570 -34.141 1.00 42.56 191 PRO A O 1
ATOM 1560 N N . LYS A 1 192 ? -5.775 11.728 -34.367 1.00 43.00 192 LYS A N 1
ATOM 1561 C CA . LYS A 1 192 ? -5.801 13.014 -35.074 1.00 43.00 192 LYS A CA 1
ATOM 1562 C C . LYS A 1 192 ? -6.562 12.825 -36.395 1.00 43.00 192 LYS A C 1
ATOM 1564 O O . LYS A 1 192 ? -6.214 11.893 -37.123 1.00 43.00 192 LYS A O 1
ATOM 1569 N N . PRO A 1 193 ? -7.563 13.665 -36.708 1.00 51.09 193 PRO A N 1
ATOM 1570 C CA . PRO A 1 193 ? -8.208 13.614 -38.009 1.00 51.09 193 PRO A CA 1
ATOM 1571 C C . PRO A 1 193 ? -7.199 14.001 -39.099 1.00 51.09 193 PRO A C 1
ATOM 1573 O O . PRO A 1 193 ? -6.343 14.863 -38.874 1.00 51.09 193 PRO A O 1
ATOM 1576 N N . LEU A 1 194 ? -7.297 13.278 -40.218 1.00 54.03 194 LEU A N 1
ATOM 1577 C CA . LEU A 1 194 ? -6.536 13.456 -41.459 1.00 54.03 194 LEU A CA 1
ATOM 1578 C C . LEU A 1 194 ? -6.804 14.819 -42.101 1.00 54.03 194 LEU A C 1
ATOM 1580 O O . LEU A 1 194 ? -7.977 15.255 -42.069 1.00 54.03 194 LEU A O 1
#

Foldseek 3Di:
DDPVVVVVVVVVVVLVPDDPVVNVVVVVVVVVVVVVVVVVVVVVVVVVVVVVVVVVVVVVVCVVVVPPDPVVVVLLVVLVVVLVVLVVVLVVLVVVLVVLLVVLLVQCVVVPLNVLSVVLLVLLVCLVVDPDPVSNVVSVVSNVVSLVSSVVRDPPVSVVVNSVSSVVSVVSVVVNVVSVCSNPVPVPDDDDDD

Secondary structure (DSSP, 8-state):
--HHHHHHHHHHHHHTTS-HHHHHHHHHHHHHHHHHHHHHHHHHHHHHHHHHHHHHHHHHHHHHHTS---HHHHHHHHHHHHHHHHHHHHHHHHHHHHHHHHHHHHHHHTTT-HHHHHHHHHHHHHHHH--SHHHHHHHHHHHHHHHHHHTTTS-HHHHHHHHHHHHHHHHHHHHHHHHHHHHHTTS-PPPPP-

Organism: NCBI:txid144679

pLDDT: mean 81.96, std 15.27, range [37.09, 97.69]